Protein AF-R1BUN5-F1 (afdb_monomer)

Radius of gyration: 15.43 Å; Cα contacts (8 Å, |Δi|>4): 284; chains: 1; bounding box: 33×37×41 Å

pLDDT: mean 96.4, std 3.5, range [75.44, 98.88]

Structure (mmCIF, N/CA/C/O backbone):
data_AF-R1BUN5-F1
#
_entry.id   AF-R1BUN5-F1
#
loop_
_atom_site.group_PDB
_atom_site.id
_atom_site.type_symbol
_atom_site.label_atom_id
_atom_site.label_alt_id
_atom_site.label_comp_id
_atom_site.label_asym_id
_atom_site.label_entity_id
_atom_site.label_seq_id
_atom_site.pdbx_PDB_ins_code
_atom_site.Cartn_x
_atom_site.Cartn_y
_atom_site.Cartn_z
_atom_site.occupancy
_atom_site.B_iso_or_equiv
_atom_site.auth_seq_id
_atom_site.auth_comp_id
_atom_site.auth_asym_id
_atom_site.auth_atom_id
_atom_site.pdbx_PDB_model_num
ATOM 1 N N . MET A 1 1 ? -5.563 -12.056 8.523 1.00 89.19 1 MET A N 1
ATOM 2 C CA . MET A 1 1 ? -5.550 -11.892 7.053 1.00 89.19 1 MET A CA 1
ATOM 3 C C . MET A 1 1 ? -6.384 -12.889 6.255 1.00 89.19 1 MET A C 1
ATOM 5 O O . MET A 1 1 ? -6.828 -12.502 5.190 1.00 89.19 1 MET A O 1
ATOM 9 N N . ALA A 1 2 ? -6.711 -14.097 6.736 1.00 95.12 2 ALA A N 1
ATOM 10 C CA . ALA A 1 2 ? -7.454 -15.086 5.929 1.00 95.12 2 ALA A CA 1
ATOM 11 C C . ALA A 1 2 ? -8.752 -14.571 5.254 1.00 95.12 2 ALA A C 1
ATOM 13 O O . ALA A 1 2 ? -9.007 -14.889 4.096 1.00 95.12 2 ALA A O 1
ATOM 14 N N . ALA A 1 3 ? -9.567 -13.758 5.944 1.00 97.31 3 ALA A N 1
ATOM 15 C CA . ALA A 1 3 ? -10.759 -13.148 5.340 1.00 97.31 3 ALA A CA 1
ATOM 16 C C . ALA A 1 3 ? -10.396 -12.177 4.202 1.00 97.31 3 ALA A C 1
ATOM 18 O O . ALA A 1 3 ? -10.960 -12.269 3.113 1.00 97.31 3 ALA A O 1
ATOM 19 N N . PHE A 1 4 ? -9.409 -11.304 4.425 1.00 97.81 4 PHE A N 1
ATOM 20 C CA . PHE A 1 4 ? -8.882 -10.399 3.404 1.00 97.81 4 PHE A CA 1
ATOM 21 C C . PHE A 1 4 ? -8.327 -11.160 2.195 1.00 97.81 4 PHE A C 1
ATOM 23 O O . PHE A 1 4 ? -8.729 -10.870 1.076 1.00 97.81 4 PHE A O 1
ATOM 30 N N . ALA A 1 5 ? -7.491 -12.180 2.416 1.00 96.88 5 ALA A N 1
ATOM 31 C CA . ALA A 1 5 ? -6.900 -13.010 1.363 1.00 96.88 5 ALA A CA 1
ATOM 32 C C . ALA A 1 5 ? -7.951 -13.729 0.497 1.00 96.88 5 ALA A C 1
ATOM 34 O O . ALA A 1 5 ? -7.737 -13.965 -0.688 1.00 96.88 5 ALA A O 1
ATOM 35 N N . ALA A 1 6 ? -9.115 -14.037 1.077 1.00 97.19 6 ALA A N 1
ATOM 36 C CA . ALA A 1 6 ? -10.278 -14.577 0.376 1.00 97.19 6 ALA A CA 1
ATOM 37 C C . ALA A 1 6 ? -11.144 -13.493 -0.303 1.00 97.19 6 ALA A C 1
ATOM 39 O O . ALA A 1 6 ? -12.295 -13.758 -0.641 1.00 97.19 6 ALA A O 1
ATOM 40 N N . ASN A 1 7 ? -10.634 -12.263 -0.442 1.00 97.12 7 ASN A N 1
ATOM 41 C CA . ASN A 1 7 ? -11.342 -11.086 -0.951 1.00 97.12 7 ASN A CA 1
ATOM 42 C C . ASN A 1 7 ? -12.623 -10.722 -0.156 1.00 97.12 7 ASN A C 1
ATOM 44 O O . ASN A 1 7 ? -13.482 -9.974 -0.621 1.00 97.12 7 ASN A O 1
ATOM 48 N N . ARG A 1 8 ? -12.757 -11.200 1.090 1.00 98.19 8 ARG A N 1
ATOM 49 C CA . ARG A 1 8 ? -13.857 -10.860 2.013 1.00 98.19 8 ARG A CA 1
ATOM 50 C C . ARG A 1 8 ? -13.456 -9.671 2.884 1.00 98.19 8 ARG A C 1
ATOM 52 O O . ARG A 1 8 ? -13.319 -9.770 4.103 1.00 98.19 8 ARG A O 1
ATOM 59 N N . VAL A 1 9 ? -13.232 -8.526 2.242 1.00 97.94 9 VAL A N 1
ATOM 60 C CA . VAL A 1 9 ? -12.638 -7.338 2.883 1.00 97.94 9 VAL A CA 1
ATOM 61 C C . VAL A 1 9 ? -13.501 -6.779 4.024 1.00 97.94 9 VAL A C 1
ATOM 63 O O . VAL A 1 9 ? -12.966 -6.443 5.079 1.00 97.94 9 VAL A O 1
ATOM 66 N N . GLY A 1 10 ? -14.828 -6.745 3.867 1.00 98.12 10 GLY A N 1
ATOM 67 C CA . GLY A 1 10 ? -15.739 -6.297 4.931 1.00 98.12 10 GLY A CA 1
ATOM 68 C C . GLY A 1 10 ? -15.697 -7.188 6.180 1.00 98.12 10 GLY A C 1
ATOM 69 O O . GLY A 1 10 ? -15.674 -6.686 7.301 1.00 98.12 10 GLY A O 1
ATOM 70 N N . GLU A 1 11 ? -15.603 -8.507 5.993 1.00 98.50 11 GLU A N 1
ATOM 71 C CA . GLU A 1 11 ? -15.437 -9.461 7.096 1.00 98.50 11 GLU A CA 1
ATOM 72 C C . GLU A 1 11 ? -14.085 -9.280 7.792 1.00 98.50 11 GLU A C 1
ATOM 74 O O . GLU A 1 11 ? -14.024 -9.304 9.018 1.00 98.50 11 GLU A O 1
ATOM 79 N N . SER A 1 12 ? -13.014 -9.037 7.027 1.00 98.50 12 SER A N 1
ATOM 80 C CA . SER A 1 12 ? -11.693 -8.730 7.589 1.00 98.50 12 SER A CA 1
ATOM 81 C C . SER A 1 12 ? -11.747 -7.528 8.534 1.00 98.50 12 SER A C 1
ATOM 83 O O . SER A 1 12 ? -11.263 -7.611 9.661 1.00 98.50 12 SER A O 1
ATOM 85 N N . ILE A 1 13 ? -12.401 -6.438 8.115 1.00 98.62 13 ILE A N 1
ATOM 86 C CA . ILE A 1 13 ? -12.573 -5.237 8.947 1.00 98.62 13 ILE A CA 1
ATOM 87 C C . ILE A 1 13 ? -13.345 -5.574 10.224 1.00 98.62 13 ILE A C 1
ATOM 89 O O . ILE A 1 13 ? -12.869 -5.264 11.311 1.00 98.62 13 ILE A O 1
ATOM 93 N N . ALA A 1 14 ? -14.482 -6.267 10.110 1.00 98.56 14 ALA A N 1
ATOM 94 C CA . ALA A 1 14 ? -15.307 -6.621 11.265 1.00 98.56 14 ALA A CA 1
ATOM 95 C C . ALA A 1 14 ? -14.564 -7.502 12.287 1.00 98.56 14 ALA A C 1
ATOM 97 O O . ALA A 1 14 ? -14.794 -7.386 13.490 1.00 98.56 14 ALA A O 1
ATOM 98 N N . LEU A 1 15 ? -13.666 -8.382 11.831 1.00 98.50 15 LEU A N 1
ATOM 99 C CA . LEU A 1 15 ? -12.822 -9.185 12.719 1.00 98.50 15 LEU A CA 1
ATOM 100 C C . LEU A 1 15 ? -11.822 -8.315 13.488 1.00 98.50 15 LEU A C 1
ATOM 102 O O . LEU A 1 15 ? -11.690 -8.483 14.698 1.00 98.50 15 LEU A O 1
ATOM 106 N N . TYR A 1 16 ? -11.154 -7.374 12.817 1.00 98.31 16 TYR A N 1
ATOM 107 C CA . TYR A 1 16 ? -10.233 -6.455 13.487 1.00 98.31 16 TYR A CA 1
ATOM 108 C C . TYR A 1 16 ? -10.956 -5.476 14.419 1.00 98.31 16 TYR A C 1
ATOM 110 O O . TYR A 1 16 ? -10.465 -5.215 15.514 1.00 98.31 16 TYR A O 1
ATOM 118 N N . ASP A 1 17 ? -12.134 -4.980 14.038 1.00 98.25 17 ASP A N 1
ATOM 119 C CA .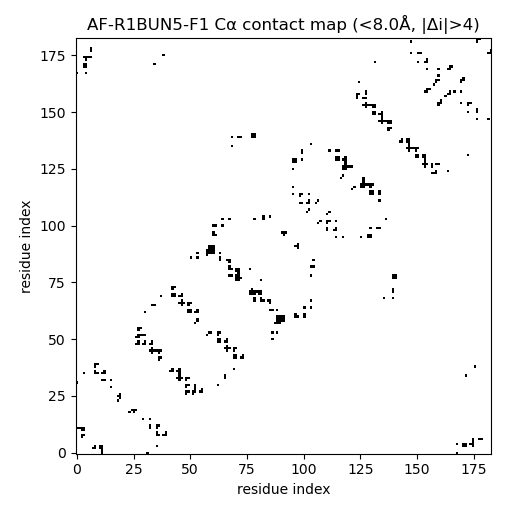 ASP A 1 17 ? -12.944 -4.100 14.887 1.00 98.25 17 ASP A CA 1
ATOM 120 C C . ASP A 1 17 ? -13.324 -4.807 16.201 1.00 98.25 17 ASP A C 1
ATOM 122 O O . ASP A 1 17 ? -13.121 -4.245 17.274 1.00 98.25 17 ASP A O 1
ATOM 126 N N . LYS A 1 18 ? -13.721 -6.088 16.151 1.00 98.31 18 LYS A N 1
ATOM 127 C CA . LYS A 1 18 ? -13.958 -6.902 17.360 1.00 98.31 18 LYS A CA 1
ATOM 128 C C . LYS A 1 18 ? -12.715 -7.064 18.240 1.00 98.31 18 LYS A C 1
ATOM 130 O O . LYS A 1 18 ? -12.831 -7.095 19.464 1.00 98.31 18 LYS A O 1
ATOM 135 N N . MET A 1 19 ? -11.524 -7.184 17.646 1.00 97.62 19 MET A N 1
ATOM 136 C CA . MET A 1 19 ? -10.270 -7.243 18.414 1.00 97.62 19 MET A CA 1
ATOM 137 C C . MET A 1 19 ? -10.005 -5.925 19.150 1.00 97.62 19 MET A C 1
ATOM 139 O O . MET A 1 19 ? -9.584 -5.944 20.305 1.00 97.62 19 MET A O 1
ATOM 143 N N . ILE A 1 20 ? -10.294 -4.794 18.502 1.00 98.06 20 ILE A N 1
ATOM 144 C CA . ILE A 1 20 ? -10.156 -3.457 19.087 1.00 98.06 20 ILE A CA 1
ATOM 145 C C . ILE A 1 20 ? -11.199 -3.232 20.187 1.00 98.06 20 ILE A C 1
ATOM 147 O O . ILE A 1 20 ? -10.854 -2.700 21.236 1.00 98.06 20 ILE A O 1
ATOM 151 N N . GLU A 1 21 ? -12.446 -3.664 19.994 1.00 98.06 21 GLU A N 1
ATOM 152 C CA . GLU A 1 21 ? -13.489 -3.601 21.028 1.00 98.06 21 GLU A CA 1
ATOM 153 C C . GLU A 1 21 ? -13.091 -4.389 22.285 1.00 98.06 21 GLU A C 1
ATOM 155 O O . GLU A 1 21 ? -13.258 -3.903 23.403 1.00 98.06 21 GLU A O 1
ATOM 160 N N . ALA A 1 22 ? -12.523 -5.586 22.108 1.00 98.38 22 ALA A N 1
ATOM 161 C CA . ALA A 1 22 ? -12.060 -6.422 23.214 1.00 98.38 22 ALA A CA 1
ATOM 162 C C . ALA A 1 22 ? -10.792 -5.875 23.893 1.00 98.38 22 ALA A C 1
ATOM 164 O O . ALA A 1 22 ? -10.614 -6.042 25.100 1.00 98.38 22 ALA A O 1
ATOM 165 N N . ASN A 1 23 ? -9.897 -5.241 23.132 1.00 97.69 23 ASN A N 1
ATOM 166 C CA . ASN A 1 23 ? -8.679 -4.625 23.645 1.00 97.69 23 ASN A CA 1
ATOM 167 C C . ASN A 1 23 ? -8.312 -3.369 22.831 1.00 97.69 23 ASN A C 1
ATOM 169 O O . ASN A 1 23 ? -7.560 -3.471 21.853 1.00 97.69 23 ASN A O 1
ATOM 173 N N . PRO A 1 24 ? -8.753 -2.171 23.256 1.00 96.75 24 PRO A N 1
ATOM 174 C CA . PRO A 1 24 ? -8.488 -0.932 22.523 1.00 96.75 24 PRO A CA 1
ATOM 175 C C . PRO A 1 24 ? -6.998 -0.619 22.345 1.00 96.75 24 PRO A C 1
ATOM 177 O O . PRO A 1 24 ? -6.605 -0.042 21.331 1.00 96.75 24 PRO A O 1
ATOM 180 N N . ALA A 1 25 ? -6.149 -1.054 23.282 1.00 96.62 25 ALA A N 1
ATOM 181 C CA . ALA A 1 25 ? -4.702 -0.861 23.209 1.00 96.62 25 ALA A CA 1
ATOM 182 C C . ALA A 1 25 ? -4.038 -1.671 22.080 1.00 96.62 25 ALA A C 1
ATOM 184 O O . ALA A 1 25 ? -2.893 -1.400 21.730 1.00 96.62 25 ALA A O 1
ATOM 185 N N . SER A 1 26 ? -4.741 -2.645 21.490 1.00 96.19 26 SER A N 1
ATOM 186 C CA . SER A 1 26 ? -4.239 -3.399 20.338 1.00 96.19 26 SER A CA 1
ATOM 187 C C . SER A 1 26 ? -4.288 -2.608 19.030 1.00 96.19 26 SER A C 1
ATOM 189 O O . SER A 1 26 ? -3.515 -2.919 18.129 1.00 96.19 26 SER A O 1
ATOM 191 N N . LYS A 1 27 ? -5.149 -1.580 18.922 1.00 96.06 27 LYS A N 1
ATOM 192 C CA . LYS A 1 27 ? -5.414 -0.852 17.668 1.00 96.06 27 LYS A CA 1
ATOM 193 C C . LYS A 1 27 ? -4.143 -0.415 16.927 1.00 96.06 27 LYS A C 1
ATOM 195 O O . LYS A 1 27 ? -4.096 -0.677 15.727 1.00 96.06 27 LYS A O 1
ATOM 200 N N . PRO A 1 28 ? -3.125 0.190 17.569 1.00 95.81 28 PRO A N 1
ATOM 201 C CA . PRO A 1 28 ? -1.907 0.608 16.876 1.00 95.81 28 PRO A CA 1
ATOM 202 C C . PRO A 1 28 ? -1.150 -0.535 16.196 1.00 95.81 28 PRO A C 1
ATOM 204 O O . PRO A 1 28 ? -0.480 -0.287 15.217 1.00 95.81 28 PRO A O 1
ATOM 207 N N . TYR A 1 29 ? -1.285 -1.780 16.656 1.00 95.06 29 TYR A N 1
ATOM 208 C CA . TYR A 1 29 ? -0.525 -2.931 16.147 1.00 95.06 29 TYR A CA 1
ATOM 209 C C . TYR A 1 29 ? -1.254 -3.723 15.050 1.00 95.06 29 TYR A C 1
ATOM 211 O O . TYR A 1 29 ? -0.795 -4.788 14.636 1.00 95.06 29 TYR A O 1
ATOM 219 N N . LEU A 1 30 ? -2.429 -3.255 14.619 1.00 96.00 30 LEU A N 1
ATOM 220 C CA . LEU A 1 30 ? -3.287 -3.933 13.644 1.00 96.00 30 LEU A CA 1
ATOM 221 C C . LEU A 1 30 ? -3.197 -3.269 12.263 1.00 96.00 30 LEU A C 1
ATOM 223 O O . LEU A 1 30 ? -4.226 -3.009 11.637 1.00 96.00 30 LEU A O 1
ATOM 227 N N . TRP A 1 31 ? -1.988 -3.002 11.758 1.00 95.31 31 TRP A N 1
ATOM 228 C CA . TRP A 1 31 ? -1.764 -2.394 10.433 1.00 95.31 31 TRP A CA 1
ATOM 229 C C . TRP A 1 31 ? -2.506 -3.110 9.294 1.00 95.31 31 TRP A C 1
ATOM 231 O O . TRP A 1 31 ? -2.983 -2.475 8.353 1.00 95.31 31 TRP A O 1
ATOM 241 N N . GLN A 1 32 ? -2.721 -4.424 9.405 1.00 96.88 32 GLN A N 1
ATOM 242 C CA . GLN A 1 32 ? -3.482 -5.202 8.423 1.00 96.88 32 GLN A CA 1
ATOM 243 C C . GLN A 1 32 ? -4.940 -4.741 8.270 1.00 96.88 32 GLN A C 1
ATOM 245 O O . GLN A 1 32 ? -5.554 -4.881 7.203 1.00 96.88 32 GLN A O 1
ATOM 250 N N . ARG A 1 33 ? -5.514 -4.174 9.337 1.00 98.06 33 ARG A N 1
ATOM 251 C CA . ARG A 1 33 ? -6.819 -3.515 9.284 1.00 98.06 33 ARG A CA 1
ATOM 252 C C . ARG A 1 33 ? -6.775 -2.343 8.308 1.00 98.06 33 ARG A C 1
ATOM 254 O O . ARG A 1 33 ? -7.710 -2.188 7.531 1.00 98.06 33 ARG A O 1
ATOM 261 N N . GLY A 1 34 ? -5.680 -1.581 8.290 1.00 98.12 34 GLY A N 1
ATOM 262 C CA . GLY A 1 34 ? -5.445 -0.470 7.367 1.00 98.12 34 GLY A CA 1
ATOM 263 C C . GLY A 1 34 ? -5.514 -0.906 5.904 1.00 98.12 34 GLY A C 1
ATOM 264 O O . GLY A 1 34 ? -6.215 -0.279 5.114 1.00 98.12 34 GLY A O 1
ATOM 265 N N . LEU A 1 35 ? -4.907 -2.048 5.562 1.00 98.38 35 LEU A N 1
ATOM 266 C CA . LEU A 1 35 ? -5.013 -2.635 4.218 1.00 98.38 35 LEU A CA 1
ATOM 267 C C . LEU A 1 35 ? -6.460 -2.997 3.870 1.00 98.38 35 LEU A C 1
ATOM 269 O O . LEU A 1 35 ? -6.950 -2.705 2.779 1.00 98.38 35 LEU A O 1
ATOM 273 N N . SER A 1 36 ? -7.177 -3.601 4.820 1.00 98.56 36 SER A N 1
ATOM 274 C CA . SER A 1 36 ? -8.588 -3.944 4.622 1.00 98.56 36 SER A CA 1
ATOM 275 C C . SER A 1 36 ? -9.440 -2.685 4.405 1.00 98.56 36 SER A C 1
ATOM 277 O O . SER A 1 36 ? -10.286 -2.658 3.515 1.00 98.56 36 SER A O 1
ATOM 279 N N . LEU A 1 37 ? -9.187 -1.615 5.163 1.00 98.69 37 LEU A N 1
ATOM 280 C CA . LEU A 1 37 ? -9.872 -0.328 5.013 1.00 98.69 37 LEU A CA 1
ATOM 281 C C . LEU A 1 37 ? -9.566 0.337 3.673 1.00 98.69 37 LEU A C 1
ATOM 283 O O . LEU A 1 37 ? -10.491 0.825 3.029 1.00 98.69 37 LEU A O 1
ATOM 287 N N . TYR A 1 38 ? -8.307 0.297 3.227 1.00 98.56 38 TYR A N 1
ATOM 288 C CA . TYR A 1 38 ? -7.904 0.806 1.918 1.00 98.56 38 TYR A CA 1
ATOM 289 C C . TYR A 1 38 ? -8.714 0.145 0.800 1.00 98.56 38 TYR A C 1
ATOM 291 O O . TYR A 1 38 ? -9.338 0.830 -0.006 1.00 98.56 38 TYR A O 1
ATOM 299 N N . TYR A 1 39 ? -8.787 -1.188 0.786 1.00 98.06 39 TYR A N 1
ATOM 300 C CA . TYR A 1 39 ? -9.575 -1.880 -0.232 1.00 98.06 39 TYR A CA 1
ATOM 301 C C . TYR A 1 39 ? -11.083 -1.708 -0.032 1.00 98.06 39 TYR A C 1
ATOM 303 O O . TYR A 1 39 ? -11.828 -1.844 -0.991 1.00 98.06 39 TYR A O 1
ATOM 311 N N . ALA A 1 40 ? -11.579 -1.387 1.161 1.00 97.88 40 ALA A N 1
ATOM 312 C CA . ALA A 1 40 ? -12.982 -1.016 1.366 1.00 97.88 40 ALA A CA 1
ATOM 313 C C . ALA A 1 40 ? -13.309 0.439 0.975 1.00 97.88 40 ALA A C 1
ATOM 315 O O . ALA A 1 40 ? -14.402 0.902 1.291 1.00 97.88 40 ALA A O 1
ATOM 316 N N . ASP A 1 41 ? -12.372 1.160 0.349 1.00 97.50 41 ASP A N 1
ATOM 317 C CA . ASP A 1 41 ? -12.463 2.591 0.033 1.00 97.50 41 ASP A CA 1
ATOM 318 C C . ASP A 1 41 ? -12.702 3.482 1.275 1.00 97.50 41 ASP A C 1
ATOM 320 O O . ASP A 1 41 ? -13.093 4.647 1.183 1.00 97.50 41 ASP A O 1
ATOM 324 N N . ARG A 1 42 ? -12.403 2.959 2.473 1.00 98.31 42 ARG A N 1
ATOM 325 C CA . ARG A 1 42 ? -12.466 3.673 3.758 1.00 98.31 42 ARG A CA 1
ATOM 326 C C . ARG A 1 42 ? -11.135 4.366 4.036 1.00 98.31 42 ARG A C 1
ATOM 328 O O . ARG A 1 42 ? -10.464 4.108 5.033 1.00 98.31 42 ARG A O 1
ATOM 335 N N . PHE A 1 43 ? -10.727 5.238 3.118 1.00 98.38 43 PHE A N 1
ATOM 336 C CA . PHE A 1 43 ? -9.383 5.819 3.109 1.00 98.38 43 PHE A CA 1
ATOM 337 C C . PHE A 1 43 ? -9.075 6.715 4.313 1.00 98.38 43 PHE A C 1
ATOM 339 O O . PHE A 1 43 ? -7.933 6.745 4.760 1.00 98.38 43 PHE A O 1
ATOM 346 N N . ALA A 1 44 ? -10.063 7.432 4.855 1.00 98.12 44 ALA A N 1
ATOM 347 C CA . ALA A 1 44 ? -9.890 8.215 6.084 1.00 98.12 44 ALA A CA 1
ATOM 348 C C . ALA A 1 44 ? -9.531 7.323 7.277 1.00 98.12 44 ALA A C 1
ATOM 350 O O . ALA A 1 44 ? -8.516 7.547 7.933 1.00 98.12 44 ALA A O 1
ATOM 351 N N . ASP A 1 45 ? -10.294 6.251 7.474 1.00 98.31 45 ASP A N 1
ATOM 352 C CA . ASP A 1 45 ? -10.055 5.293 8.552 1.00 98.31 45 ASP A CA 1
ATOM 353 C C . ASP A 1 45 ? -8.735 4.533 8.356 1.00 98.31 45 ASP A C 1
ATOM 355 O O . ASP A 1 45 ? -8.044 4.219 9.323 1.00 98.31 45 ASP A O 1
ATOM 359 N N . GLY A 1 46 ? -8.379 4.229 7.102 1.00 98.31 46 GLY A N 1
ATOM 360 C CA . GLY A 1 46 ? -7.098 3.617 6.752 1.00 98.31 46 GLY A CA 1
ATOM 361 C C . GLY A 1 46 ? -5.917 4.524 7.098 1.00 98.31 46 GLY A C 1
ATOM 362 O O . GLY A 1 46 ? -4.985 4.075 7.761 1.00 98.31 46 GLY A O 1
ATOM 363 N N . ALA A 1 47 ? -5.980 5.809 6.732 1.00 98.12 47 ALA A N 1
ATOM 364 C CA . ALA A 1 47 ? -4.954 6.783 7.099 1.00 98.12 47 ALA A CA 1
ATOM 365 C C . ALA A 1 47 ? -4.810 6.891 8.628 1.00 98.12 47 ALA A C 1
ATOM 367 O O . ALA A 1 47 ? -3.699 6.807 9.143 1.00 98.12 47 ALA A O 1
ATOM 368 N N . GLU A 1 48 ? -5.918 6.981 9.371 1.00 97.94 48 GLU A N 1
ATOM 369 C CA . GLU A 1 48 ? -5.874 6.993 10.841 1.00 97.94 48 GLU A CA 1
ATOM 370 C C . GLU A 1 48 ? -5.210 5.724 11.404 1.00 97.94 48 GLU A C 1
ATOM 372 O O . GLU A 1 48 ? -4.385 5.797 12.316 1.00 97.94 48 GLU A O 1
ATOM 377 N N . GLN A 1 49 ? -5.534 4.557 10.841 1.00 98.00 49 GLN A N 1
ATOM 378 C CA . GLN A 1 49 ? -4.970 3.277 11.261 1.00 98.00 49 GLN A CA 1
ATOM 379 C C . GLN A 1 49 ? -3.449 3.212 11.063 1.00 98.00 49 GLN A C 1
ATOM 381 O O . GLN A 1 49 ? -2.746 2.778 11.974 1.00 98.00 49 GLN A O 1
ATOM 386 N N . PHE A 1 50 ? -2.937 3.651 9.909 1.00 97.75 50 PHE A N 1
ATOM 387 C CA . PHE A 1 50 ? -1.494 3.668 9.640 1.00 97.75 50 PHE A CA 1
ATOM 388 C C . PHE A 1 50 ? -0.759 4.742 10.443 1.00 97.75 50 PHE A C 1
ATOM 390 O O . PHE A 1 50 ? 0.354 4.507 10.904 1.00 97.75 50 PHE A O 1
ATOM 397 N N . ALA A 1 51 ? -1.385 5.897 10.683 1.00 96.69 51 ALA A N 1
ATOM 398 C CA . ALA A 1 51 ? -0.816 6.917 11.559 1.00 96.69 51 ALA A CA 1
ATOM 399 C C . ALA A 1 51 ? -0.669 6.419 13.007 1.00 96.69 51 ALA A C 1
ATOM 401 O O . ALA A 1 51 ? 0.332 6.719 13.661 1.00 96.69 51 ALA A O 1
ATOM 402 N N . ALA A 1 52 ? -1.635 5.633 13.498 1.00 95.94 52 ALA A N 1
ATOM 403 C CA . ALA A 1 52 ? -1.548 5.000 14.810 1.00 95.94 52 ALA A CA 1
ATOM 404 C C . ALA A 1 52 ? -0.420 3.955 14.886 1.00 95.94 52 ALA A C 1
ATOM 406 O O . ALA A 1 52 ? 0.265 3.898 15.905 1.00 95.94 52 ALA A O 1
ATOM 407 N N . ASP A 1 53 ? -0.210 3.169 13.825 1.00 94.75 53 ASP A N 1
ATOM 408 C CA . ASP A 1 53 ? 0.877 2.180 13.758 1.00 94.75 53 ASP A CA 1
ATOM 409 C C . ASP A 1 53 ? 2.259 2.848 13.758 1.00 94.75 53 ASP A C 1
ATOM 411 O O . ASP A 1 53 ? 3.079 2.586 14.640 1.00 94.75 53 ASP A O 1
ATOM 415 N N . VAL A 1 54 ? 2.470 3.835 12.881 1.00 94.56 54 VAL A N 1
ATOM 416 C CA . VAL A 1 54 ? 3.731 4.592 12.799 1.00 94.56 54 VAL A CA 1
ATOM 417 C C . VAL A 1 54 ? 4.106 5.243 14.137 1.00 94.56 54 VAL A C 1
ATOM 419 O O . VAL A 1 54 ? 5.287 5.330 14.478 1.00 94.56 54 VAL A O 1
ATOM 422 N N . ALA A 1 55 ? 3.121 5.677 14.932 1.00 92.81 55 ALA A N 1
ATOM 423 C CA . ALA A 1 55 ? 3.371 6.270 16.245 1.00 92.81 55 ALA A CA 1
ATOM 424 C C . ALA A 1 55 ? 4.015 5.292 17.250 1.00 92.81 55 ALA A C 1
ATOM 426 O O . ALA A 1 55 ? 4.701 5.742 18.170 1.00 92.81 55 ALA A O 1
ATOM 427 N N . VAL A 1 56 ? 3.813 3.977 17.090 1.00 91.94 56 VAL A N 1
ATOM 428 C CA . VAL A 1 56 ? 4.386 2.934 17.962 1.00 91.94 56 VAL A CA 1
ATOM 429 C C . VAL A 1 56 ? 5.505 2.129 17.295 1.00 91.94 56 VAL A C 1
ATOM 431 O O . VAL A 1 56 ? 6.333 1.554 18.002 1.00 91.94 56 VAL A O 1
ATOM 434 N N . ASN A 1 57 ? 5.568 2.114 15.961 1.00 84.38 57 ASN A N 1
ATOM 435 C CA . ASN A 1 57 ? 6.600 1.456 15.165 1.00 84.38 57 ASN A CA 1
ATOM 436 C C . ASN A 1 57 ? 7.186 2.415 14.111 1.00 84.38 57 ASN A C 1
ATOM 438 O O . ASN A 1 57 ? 6.942 2.276 12.914 1.00 84.38 57 ASN A O 1
ATOM 442 N N . PRO A 1 58 ? 8.003 3.398 14.518 1.00 81.75 58 PRO A N 1
ATOM 443 C CA . PRO A 1 58 ? 8.434 4.451 13.608 1.00 81.75 58 PRO A CA 1
ATOM 444 C C . PRO A 1 58 ? 9.468 3.993 12.573 1.00 81.75 58 PRO A C 1
ATOM 446 O O . PRO A 1 58 ? 9.863 4.810 11.756 1.00 81.75 58 PRO A O 1
ATOM 449 N N . ASN A 1 59 ? 9.971 2.755 12.608 1.00 79.81 59 ASN A N 1
ATOM 450 C CA . ASN A 1 59 ? 11.054 2.306 11.721 1.00 79.81 59 ASN A CA 1
ATOM 451 C C . ASN A 1 59 ? 10.574 1.516 10.500 1.00 79.81 59 ASN A C 1
ATOM 453 O O . ASN A 1 59 ? 11.400 1.204 9.640 1.00 79.81 59 ASN A O 1
ATOM 457 N N . ASP A 1 60 ? 9.286 1.185 10.429 1.00 77.88 60 ASP A N 1
ATOM 458 C CA . ASP A 1 60 ? 8.709 0.566 9.244 1.00 77.88 60 ASP A CA 1
ATOM 459 C C . ASP A 1 60 ? 8.200 1.661 8.302 1.00 77.88 60 ASP A C 1
ATOM 461 O O . ASP A 1 60 ? 7.351 2.486 8.650 1.00 77.88 60 ASP A O 1
ATOM 465 N N . THR A 1 61 ? 8.823 1.757 7.126 1.00 88.25 61 THR A N 1
ATOM 466 C CA . THR A 1 61 ? 8.465 2.792 6.149 1.00 88.25 61 THR A CA 1
ATOM 467 C C . THR A 1 61 ? 7.247 2.382 5.329 1.00 88.25 61 THR A C 1
ATOM 469 O O . THR A 1 61 ? 6.671 3.222 4.637 1.00 88.25 61 THR A O 1
ATOM 472 N N . GLU A 1 62 ? 6.835 1.116 5.410 1.00 95.00 62 GLU A N 1
ATOM 473 C CA . GLU A 1 62 ? 5.711 0.557 4.671 1.00 95.00 62 GLU A CA 1
ATOM 474 C C . GLU A 1 62 ? 4.383 1.207 5.077 1.00 95.00 62 GLU A C 1
ATOM 476 O O . GLU A 1 62 ? 3.618 1.654 4.219 1.00 95.00 62 GLU A O 1
ATOM 481 N N . GLU A 1 63 ? 4.135 1.381 6.373 1.00 94.81 63 GLU A N 1
ATOM 482 C CA . GLU A 1 63 ? 2.925 2.020 6.892 1.00 94.81 63 GLU A CA 1
ATOM 483 C C . GLU A 1 63 ? 2.870 3.515 6.555 1.00 94.81 63 GLU A C 1
ATOM 485 O O . GLU A 1 63 ? 1.791 4.051 6.293 1.00 94.81 63 GLU A O 1
ATOM 490 N N . GLN A 1 64 ? 4.019 4.196 6.465 1.00 96.31 64 GLN A N 1
ATOM 491 C CA . GLN A 1 64 ? 4.072 5.569 5.952 1.00 96.31 64 GLN A CA 1
ATOM 492 C C . GLN A 1 64 ? 3.617 5.628 4.484 1.00 96.31 64 GLN A C 1
ATOM 494 O O . GLN A 1 64 ? 2.852 6.521 4.115 1.00 96.31 64 GLN A O 1
ATOM 499 N N . ILE A 1 65 ? 4.058 4.681 3.649 1.00 98.00 65 ILE A N 1
ATOM 500 C CA . ILE A 1 65 ? 3.646 4.593 2.240 1.00 98.00 65 ILE A CA 1
ATOM 501 C C . ILE A 1 65 ? 2.139 4.327 2.147 1.00 98.00 65 ILE A C 1
ATOM 503 O O . ILE A 1 65 ? 1.434 5.007 1.400 1.00 98.00 65 ILE A O 1
ATOM 507 N N . TRP A 1 66 ? 1.613 3.401 2.947 1.00 98.19 66 TRP A N 1
ATOM 508 C CA . TRP A 1 66 ? 0.180 3.113 2.985 1.00 98.19 66 TRP A CA 1
ATOM 509 C C . TRP A 1 66 ? -0.667 4.288 3.486 1.00 98.19 66 TRP A C 1
ATOM 511 O O . TRP A 1 66 ? -1.737 4.553 2.934 1.00 98.19 66 TRP A O 1
ATOM 521 N N . HIS A 1 67 ? -0.172 5.051 4.462 1.00 98.00 67 HIS A N 1
ATOM 522 C CA . HIS A 1 67 ? -0.789 6.308 4.875 1.00 98.00 67 HIS A CA 1
ATOM 523 C C . HIS A 1 67 ? -0.888 7.298 3.702 1.00 98.00 67 HIS A C 1
ATOM 525 O O . HIS A 1 67 ? -1.962 7.851 3.453 1.00 98.00 67 HIS A O 1
ATOM 531 N N . LEU A 1 68 ? 0.194 7.483 2.933 1.00 98.19 68 LEU A N 1
ATOM 532 C CA . LEU A 1 68 ? 0.189 8.340 1.740 1.00 98.19 68 LEU A CA 1
ATOM 533 C C . LEU A 1 68 ? -0.801 7.843 0.680 1.00 98.19 68 LEU A C 1
ATOM 535 O O . LEU A 1 68 ? -1.547 8.647 0.124 1.00 98.19 68 LEU A O 1
ATOM 539 N N . LEU A 1 69 ? -0.849 6.532 0.433 1.00 98.50 69 LEU A N 1
ATOM 540 C CA . LEU A 1 69 ? -1.796 5.912 -0.497 1.00 98.50 69 LEU A CA 1
ATOM 541 C C . LEU A 1 69 ? -3.251 6.156 -0.079 1.00 98.50 69 LEU A C 1
ATOM 543 O O . LEU A 1 69 ? -4.084 6.481 -0.927 1.00 98.50 69 LEU A O 1
ATOM 547 N N . CYS A 1 70 ? -3.567 6.037 1.213 1.00 98.56 70 CYS A N 1
ATOM 548 C CA . CYS A 1 70 ? -4.884 6.383 1.738 1.00 98.56 70 CYS A CA 1
ATOM 549 C C . CYS A 1 70 ? -5.218 7.854 1.464 1.00 98.56 70 CYS A C 1
ATOM 551 O O . CYS A 1 70 ? -6.253 8.134 0.865 1.00 98.56 70 CYS A O 1
ATOM 553 N N . LEU A 1 71 ? -4.340 8.789 1.838 1.00 98.19 71 LEU A N 1
ATOM 554 C CA . LEU A 1 71 ? -4.565 10.220 1.605 1.00 98.19 71 LEU A CA 1
ATOM 555 C C . LEU A 1 71 ? -4.728 10.556 0.116 1.00 98.19 71 LEU A C 1
ATOM 557 O O . LEU A 1 71 ? -5.603 11.340 -0.245 1.00 98.19 71 LEU A O 1
ATOM 561 N N . ALA A 1 72 ? -3.937 9.931 -0.758 1.00 97.56 72 ALA A N 1
ATOM 562 C CA . ALA A 1 72 ? -4.017 10.137 -2.201 1.00 97.56 72 ALA A CA 1
ATOM 563 C C . ALA A 1 72 ? -5.363 9.688 -2.794 1.00 97.56 72 ALA A C 1
ATOM 565 O O . ALA A 1 72 ? -5.818 10.255 -3.783 1.00 97.56 72 ALA A O 1
ATOM 566 N N . ARG A 1 73 ? -6.007 8.685 -2.190 1.00 95.69 73 ARG A N 1
ATOM 567 C CA . ARG A 1 73 ? -7.277 8.101 -2.647 1.00 95.69 73 ARG A CA 1
ATOM 568 C C . ARG A 1 73 ? -8.522 8.729 -2.011 1.00 95.69 73 ARG A C 1
ATOM 570 O O . ARG A 1 73 ? -9.635 8.424 -2.438 1.00 95.69 73 ARG A O 1
ATOM 577 N N . GLN A 1 74 ? -8.364 9.586 -1.002 1.00 94.12 74 GLN A N 1
ATOM 578 C CA . GLN A 1 74 ? -9.479 10.341 -0.426 1.00 94.12 74 GLN A CA 1
ATOM 579 C C . GLN A 1 74 ? -10.122 11.273 -1.464 1.00 94.12 74 GLN A C 1
ATOM 581 O O . GLN A 1 74 ? -9.528 11.611 -2.487 1.00 94.12 74 GLN A O 1
ATOM 586 N N . GLN A 1 75 ? -11.351 11.718 -1.196 1.00 90.25 75 GLN A N 1
ATOM 587 C CA . GLN A 1 75 ? -12.035 12.676 -2.063 1.00 90.25 75 GLN A CA 1
ATOM 588 C C . GLN A 1 75 ? -11.209 13.967 -2.193 1.00 90.25 75 GLN A C 1
ATOM 590 O O . GLN A 1 75 ? -10.938 14.634 -1.199 1.00 90.25 75 GLN A O 1
ATOM 595 N N . GLY A 1 76 ? -10.818 14.316 -3.423 1.00 90.81 76 GLY A N 1
ATOM 596 C CA . GLY A 1 76 ? -9.948 15.470 -3.691 1.00 90.81 76 GLY A CA 1
ATOM 597 C C . GLY A 1 76 ? -8.473 15.257 -3.322 1.00 90.81 76 GLY A C 1
ATOM 598 O O . GLY A 1 76 ? -7.698 16.210 -3.364 1.00 90.81 76 GLY A O 1
ATOM 599 N N . GLY A 1 77 ? -8.088 14.032 -2.959 1.00 94.44 77 GLY A N 1
ATOM 600 C CA . GLY A 1 77 ? -6.714 13.642 -2.679 1.00 94.44 77 GLY A CA 1
ATOM 601 C C . GLY A 1 77 ? -5.859 13.519 -3.942 1.00 94.44 77 GLY A C 1
ATOM 602 O O . GLY A 1 77 ? -6.352 13.383 -5.060 1.00 94.44 77 GLY A O 1
ATOM 603 N N . SER A 1 78 ? -4.547 13.582 -3.744 1.00 96.88 78 SER A N 1
ATOM 604 C CA . SER A 1 78 ? -3.529 13.244 -4.740 1.00 96.88 78 SER A CA 1
ATOM 605 C C . SER A 1 78 ? -2.251 12.839 -4.019 1.00 96.88 78 SER A C 1
ATOM 607 O O . SER A 1 78 ? -2.050 13.211 -2.858 1.00 96.88 78 SER A O 1
ATOM 609 N N . LEU A 1 79 ? -1.361 12.105 -4.692 1.00 96.44 79 LEU A N 1
ATOM 610 C CA . LEU A 1 79 ? -0.076 11.755 -4.088 1.00 96.44 79 LEU A CA 1
ATOM 611 C C . LEU A 1 79 ? 0.764 13.010 -3.787 1.00 96.44 79 LEU A C 1
ATOM 613 O O . LEU A 1 79 ? 1.401 13.089 -2.739 1.00 96.44 79 LEU A O 1
ATOM 617 N N . GLU A 1 80 ? 0.699 14.032 -4.645 1.00 95.69 80 GLU A N 1
ATOM 618 C CA . GLU A 1 80 ? 1.362 15.319 -4.410 1.00 95.69 80 GLU A CA 1
ATOM 619 C C . GLU A 1 80 ? 0.857 16.007 -3.130 1.00 95.69 80 GLU A C 1
ATOM 621 O O . GLU A 1 80 ? 1.654 16.480 -2.316 1.00 95.69 80 GLU A O 1
ATOM 626 N N . ALA A 1 81 ? -0.462 16.038 -2.914 1.00 96.50 81 ALA A N 1
ATOM 627 C CA . ALA A 1 81 ? -1.039 16.590 -1.692 1.00 96.50 81 ALA A CA 1
ATOM 628 C C . ALA A 1 81 ? -0.677 15.739 -0.465 1.00 96.50 81 ALA A C 1
ATOM 630 O O . ALA A 1 81 ? -0.289 16.293 0.564 1.00 96.50 81 ALA A O 1
ATOM 631 N N . ALA A 1 82 ? -0.734 14.410 -0.587 1.00 97.25 82 ALA A N 1
ATOM 632 C CA . ALA A 1 82 ? -0.424 13.475 0.491 1.00 97.25 82 ALA A CA 1
ATOM 633 C C . ALA A 1 82 ? 1.012 13.634 1.017 1.00 97.25 82 ALA A C 1
ATOM 635 O O . ALA A 1 82 ? 1.223 13.586 2.229 1.00 97.25 82 ALA A O 1
ATOM 636 N N . ARG A 1 83 ? 1.993 13.900 0.140 1.00 96.44 83 ARG A N 1
ATOM 637 C CA . ARG A 1 83 ? 3.405 14.131 0.520 1.00 96.44 83 ARG A CA 1
ATOM 638 C C . ARG A 1 83 ? 3.576 15.246 1.553 1.00 96.44 83 ARG A C 1
ATOM 640 O O . ARG A 1 83 ? 4.453 15.156 2.408 1.00 96.44 83 ARG A O 1
ATOM 647 N N . LYS A 1 84 ? 2.719 16.273 1.529 1.00 95.75 84 LYS A N 1
ATOM 648 C CA . LYS A 1 84 ? 2.742 17.385 2.504 1.00 95.75 84 LYS A CA 1
ATOM 649 C C . LYS A 1 84 ? 2.364 16.935 3.920 1.00 95.75 84 LYS A C 1
ATOM 651 O O . LYS A 1 84 ? 2.687 17.619 4.886 1.00 95.75 84 LYS A O 1
ATOM 656 N N . SER A 1 85 ? 1.708 15.783 4.034 1.00 94.62 85 SER A N 1
ATOM 657 C CA . SER A 1 85 ? 1.284 15.141 5.278 1.00 94.62 85 SER A CA 1
ATOM 658 C C . SER A 1 85 ? 2.067 13.854 5.562 1.00 94.62 85 SER A C 1
ATOM 660 O O . SER A 1 85 ? 1.606 13.013 6.334 1.00 94.62 85 SER A O 1
ATOM 662 N N . ALA A 1 86 ? 3.241 13.676 4.944 1.00 95.38 86 ALA A N 1
ATOM 663 C CA . ALA A 1 86 ? 4.093 12.525 5.204 1.00 95.38 86 ALA A CA 1
ATOM 664 C C . ALA A 1 86 ? 4.468 12.452 6.693 1.00 95.38 86 ALA A C 1
ATOM 666 O O . ALA A 1 86 ? 4.987 13.407 7.279 1.00 95.38 86 ALA A O 1
ATOM 667 N N . LEU A 1 87 ? 4.206 11.296 7.302 1.00 94.88 87 LEU A N 1
ATOM 668 C CA . LEU A 1 87 ? 4.569 11.030 8.692 1.00 94.88 87 LEU A CA 1
ATOM 669 C C . LEU A 1 87 ? 6.092 10.985 8.834 1.00 94.88 87 LEU A C 1
ATOM 671 O O . LEU A 1 87 ? 6.793 10.663 7.882 1.00 94.88 87 LEU A O 1
ATOM 675 N N . LYS A 1 88 ? 6.635 11.289 10.013 1.00 91.00 88 LYS A N 1
ATOM 676 C CA . LYS A 1 88 ? 8.074 11.123 10.258 1.00 91.00 88 LYS A CA 1
ATOM 677 C C . LYS A 1 88 ? 8.347 9.689 10.696 1.00 91.00 88 LYS A C 1
ATOM 679 O O . LYS A 1 88 ? 7.774 9.243 11.683 1.00 91.00 88 LYS A O 1
ATOM 684 N N . VAL A 1 89 ? 9.243 9.017 9.985 1.00 92.88 89 VAL A N 1
ATOM 685 C CA . VAL A 1 89 ? 9.692 7.647 10.264 1.00 92.88 89 VAL A CA 1
ATOM 686 C C . VAL A 1 89 ? 11.219 7.589 10.273 1.00 92.88 89 VAL A C 1
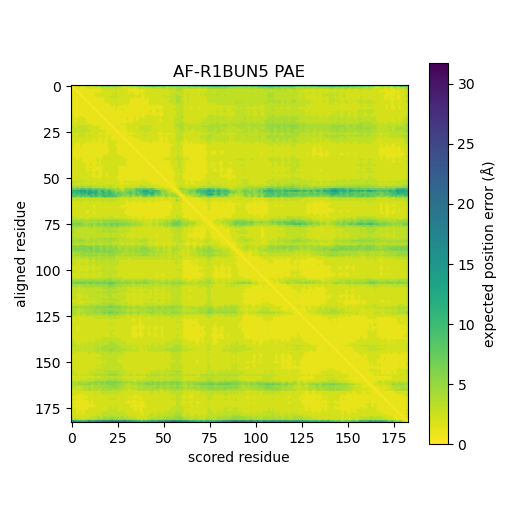ATOM 688 O O . VAL A 1 89 ? 11.891 8.501 9.786 1.00 92.88 89 VAL A O 1
ATOM 691 N N . GLY A 1 90 ? 11.762 6.535 10.870 1.00 90.56 90 GLY A N 1
ATOM 692 C CA . GLY A 1 90 ? 13.166 6.169 10.822 1.00 90.56 90 GLY A CA 1
ATOM 693 C C . GLY A 1 90 ? 13.558 5.567 9.473 1.00 90.56 90 GLY A C 1
ATOM 694 O O . GLY A 1 90 ? 12.965 5.844 8.433 1.00 90.56 90 GLY A O 1
ATOM 695 N N . THR A 1 91 ? 14.614 4.758 9.483 1.00 90.06 91 THR A N 1
ATOM 696 C CA . THR A 1 91 ? 15.180 4.154 8.272 1.00 90.06 91 THR A CA 1
ATOM 697 C C . THR A 1 91 ? 14.845 2.671 8.210 1.00 90.06 91 THR A C 1
ATOM 699 O O . THR A 1 91 ? 15.270 1.913 9.084 1.00 90.06 91 THR A O 1
ATOM 702 N N . ASP A 1 92 ? 14.154 2.243 7.150 1.00 92.75 92 ASP A N 1
ATOM 703 C CA . ASP A 1 92 ? 13.899 0.820 6.920 1.00 92.75 92 ASP A CA 1
ATOM 704 C C . ASP A 1 92 ? 15.211 0.073 6.643 1.00 92.75 92 ASP A C 1
ATOM 706 O O . ASP A 1 92 ? 16.079 0.521 5.882 1.00 92.75 92 ASP A O 1
ATOM 710 N N . ARG A 1 93 ? 15.358 -1.111 7.236 1.00 92.81 93 ARG A N 1
ATOM 711 C CA . ARG A 1 93 ? 16.509 -1.996 7.010 1.00 92.81 93 ARG A CA 1
ATOM 712 C C . ARG A 1 93 ? 16.543 -2.570 5.591 1.00 92.81 93 ARG A C 1
ATOM 714 O O . ARG A 1 93 ? 17.631 -2.809 5.067 1.00 92.81 93 ARG A O 1
ATOM 721 N N . ARG A 1 94 ? 15.385 -2.770 4.957 1.00 93.88 94 ARG A N 1
ATOM 722 C CA . ARG A 1 94 ? 15.217 -3.353 3.619 1.00 93.88 94 ARG A CA 1
ATOM 723 C C . ARG A 1 94 ? 15.591 -2.310 2.552 1.00 93.88 94 ARG A C 1
ATOM 725 O O . ARG A 1 94 ? 14.911 -1.290 2.456 1.00 93.88 94 ARG A O 1
ATOM 732 N N . PRO A 1 95 ? 16.630 -2.535 1.721 1.00 96.19 95 PRO A N 1
ATOM 733 C CA . PRO A 1 95 ? 17.008 -1.585 0.670 1.00 96.19 95 PRO A CA 1
ATOM 734 C C . PRO A 1 95 ? 15.876 -1.262 -0.306 1.00 96.19 95 PRO A C 1
ATOM 736 O O . PRO A 1 95 ? 15.655 -0.092 -0.599 1.00 96.19 95 PRO A O 1
ATOM 739 N N . VAL A 1 96 ? 15.110 -2.276 -0.727 1.00 97.88 96 VAL A N 1
ATOM 740 C CA . VAL A 1 96 ? 13.951 -2.086 -1.611 1.00 97.88 96 VAL A CA 1
ATOM 741 C C . VAL A 1 96 ? 12.914 -1.138 -1.007 1.00 97.88 96 VAL A C 1
ATOM 743 O O . VAL A 1 96 ? 12.450 -0.239 -1.697 1.00 97.88 96 VAL A O 1
ATOM 746 N N . MET A 1 97 ? 12.610 -1.246 0.289 1.00 97.56 97 MET A N 1
ATOM 747 C CA . MET A 1 97 ? 11.607 -0.382 0.920 1.00 97.56 97 MET A CA 1
ATOM 748 C C . MET A 1 97 ? 12.082 1.058 1.086 1.00 97.56 97 MET A C 1
ATOM 750 O O . MET A 1 97 ? 11.264 1.971 1.012 1.00 97.56 97 MET A O 1
ATOM 754 N N . ARG A 1 98 ? 13.395 1.288 1.217 1.00 96.69 98 ARG A N 1
ATOM 755 C CA . ARG A 1 98 ? 13.951 2.647 1.155 1.00 96.69 98 ARG A CA 1
ATOM 756 C C . ARG A 1 98 ? 13.787 3.260 -0.235 1.00 96.69 98 ARG A C 1
ATOM 758 O O . ARG A 1 98 ? 13.392 4.417 -0.322 1.00 96.69 98 ARG A O 1
ATOM 765 N N . ALA A 1 99 ? 14.034 2.495 -1.300 1.00 98.25 99 ALA A N 1
ATOM 766 C CA . ALA A 1 99 ? 13.818 2.960 -2.674 1.00 98.25 99 ALA A CA 1
ATOM 767 C C . ALA A 1 99 ? 12.331 3.258 -2.942 1.00 98.25 99 ALA A C 1
ATOM 769 O O . ALA A 1 99 ? 11.994 4.314 -3.475 1.00 98.25 99 ALA A O 1
ATOM 770 N N . VAL A 1 100 ? 11.426 2.383 -2.482 1.00 98.50 100 VAL A N 1
ATOM 771 C CA . VAL A 1 100 ? 9.975 2.628 -2.535 1.00 98.50 100 VAL A CA 1
ATOM 772 C C . VAL A 1 100 ? 9.613 3.917 -1.798 1.00 98.50 100 VAL A C 1
ATOM 774 O O . VAL A 1 100 ? 8.941 4.781 -2.356 1.00 98.50 100 VAL A O 1
ATOM 777 N N . GLN A 1 101 ? 10.059 4.071 -0.551 1.00 97.62 101 GLN A N 1
ATOM 778 C CA . GLN A 1 101 ? 9.773 5.260 0.246 1.00 97.62 101 GLN A CA 1
ATOM 779 C C . GLN A 1 101 ? 10.254 6.533 -0.463 1.00 97.62 101 GLN A C 1
ATOM 781 O O . GLN A 1 101 ? 9.506 7.507 -0.546 1.00 97.62 101 GLN A O 1
ATOM 786 N N . GLN A 1 102 ? 11.478 6.522 -0.997 1.00 97.44 102 GLN A N 1
ATOM 787 C CA . GLN A 1 102 ? 12.034 7.653 -1.737 1.00 97.44 102 GLN A CA 1
ATOM 788 C C . GLN A 1 102 ? 11.163 8.018 -2.939 1.00 97.44 102 GLN A C 1
ATOM 790 O O . GLN A 1 102 ? 10.796 9.185 -3.056 1.00 97.44 102 GLN A O 1
ATOM 795 N N . LEU A 1 103 ? 10.737 7.041 -3.749 1.00 98.56 103 LEU A N 1
ATOM 796 C CA . LEU A 1 103 ? 9.820 7.278 -4.867 1.00 98.56 103 LEU A CA 1
ATOM 797 C C . LEU A 1 103 ? 8.498 7.913 -4.411 1.00 98.56 103 LEU A C 1
ATOM 799 O O . LEU A 1 103 ? 8.043 8.898 -4.992 1.00 98.56 103 LEU A O 1
ATOM 803 N N . PHE A 1 104 ? 7.872 7.390 -3.356 1.00 98.31 104 PHE A N 1
ATOM 804 C CA . PHE A 1 104 ? 6.593 7.922 -2.875 1.00 98.31 104 PHE A CA 1
ATOM 805 C C . PHE A 1 104 ? 6.713 9.351 -2.324 1.00 98.31 104 PHE A C 1
ATOM 807 O O . PHE A 1 104 ? 5.787 10.154 -2.494 1.00 98.31 104 PHE A O 1
ATOM 814 N N . LEU A 1 105 ? 7.852 9.691 -1.712 1.00 97.00 105 LEU A N 1
ATOM 815 C CA . LEU A 1 105 ? 8.120 11.022 -1.167 1.00 97.00 105 LEU A CA 1
ATOM 816 C C . LEU A 1 105 ? 8.568 12.037 -2.229 1.00 97.00 105 LEU A C 1
ATOM 818 O O . LEU A 1 105 ? 8.160 13.195 -2.144 1.00 97.00 105 LEU A O 1
ATOM 822 N N . SER A 1 106 ? 9.377 11.636 -3.215 1.00 96.19 106 SER A N 1
ATOM 823 C CA . SER A 1 106 ? 9.897 12.536 -4.256 1.00 96.19 106 SER A CA 1
ATOM 824 C C . SER A 1 106 ? 8.958 12.645 -5.459 1.00 96.19 106 SER A C 1
ATOM 826 O O . SER A 1 106 ? 8.723 13.740 -5.969 1.00 96.19 106 SER A O 1
ATOM 828 N N . GLY A 1 107 ? 8.399 11.518 -5.909 1.00 95.12 107 GLY A N 1
ATOM 829 C CA . GLY A 1 107 ? 7.755 11.388 -7.215 1.00 95.12 107 GLY A CA 1
ATOM 830 C C . GLY A 1 107 ? 8.702 11.541 -8.400 1.00 95.12 107 GLY A C 1
ATOM 831 O O . GLY A 1 107 ? 8.251 11.910 -9.481 1.00 95.12 107 GLY A O 1
ATOM 832 N N . GLY A 1 108 ? 10.005 11.370 -8.182 1.00 95.12 108 GLY A N 1
ATOM 833 C CA . GLY A 1 108 ? 11.023 11.621 -9.188 1.00 95.12 108 GLY A CA 1
ATOM 834 C C . GLY A 1 108 ? 11.224 10.441 -10.135 1.00 95.12 108 GLY A C 1
ATOM 835 O O . GLY A 1 108 ? 11.202 9.273 -9.748 1.00 95.12 108 GLY A O 1
ATOM 836 N N . GLU A 1 109 ? 11.484 10.757 -11.404 1.00 96.94 109 GLU A N 1
ATOM 837 C CA . GLU A 1 109 ? 11.735 9.742 -12.433 1.00 96.94 109 GLU A CA 1
ATOM 838 C C . GLU A 1 109 ? 13.005 8.920 -12.166 1.00 96.94 109 GLU A C 1
ATOM 840 O O . GLU A 1 109 ? 13.144 7.803 -12.659 1.00 96.94 109 GLU A O 1
ATOM 845 N N . ALA A 1 110 ? 13.980 9.485 -11.445 1.00 98.12 110 ALA A N 1
ATOM 846 C CA . ALA A 1 110 ? 15.207 8.775 -11.101 1.00 98.12 110 ALA A CA 1
ATOM 847 C C . ALA A 1 110 ? 14.918 7.637 -10.116 1.00 98.12 110 ALA A C 1
ATOM 849 O O . ALA A 1 110 ? 15.345 6.511 -10.367 1.00 98.12 110 ALA A O 1
ATOM 850 N N . GLU A 1 111 ? 14.137 7.914 -9.068 1.00 98.50 111 GLU A N 1
ATOM 851 C CA . GLU A 1 111 ? 13.706 6.910 -8.094 1.00 98.50 111 GLU A CA 1
ATOM 852 C C . GLU A 1 111 ? 12.788 5.862 -8.742 1.00 98.50 111 GLU A C 1
ATOM 854 O O . GLU A 1 111 ? 12.886 4.673 -8.442 1.00 98.50 111 GLU A O 1
ATOM 859 N N . GLU A 1 112 ? 11.938 6.270 -9.691 1.00 98.50 112 GLU A N 1
ATOM 860 C CA . GLU A 1 112 ? 11.092 5.336 -10.443 1.00 98.50 112 GLU A CA 1
ATOM 861 C C . GLU A 1 112 ? 11.934 4.377 -11.299 1.00 98.50 112 GLU A C 1
ATOM 863 O O . GLU A 1 112 ? 11.717 3.163 -11.281 1.00 98.50 112 GLU A O 1
ATOM 868 N N . ARG A 1 113 ? 12.943 4.901 -12.012 1.00 98.50 113 ARG A N 1
ATOM 869 C CA . ARG A 1 113 ? 13.885 4.086 -12.797 1.00 98.50 113 ARG A CA 1
ATOM 870 C C . ARG A 1 113 ? 14.698 3.140 -11.920 1.00 98.50 113 ARG A C 1
ATOM 872 O O . ARG A 1 113 ? 14.926 2.000 -12.323 1.00 98.50 113 ARG A O 1
ATOM 879 N N . GLU A 1 114 ? 15.132 3.592 -10.747 1.00 98.50 114 GLU A N 1
ATOM 880 C CA . GLU A 1 114 ? 15.825 2.745 -9.777 1.00 98.50 114 GLU A CA 1
ATOM 881 C C . GLU A 1 114 ? 14.928 1.590 -9.321 1.00 98.50 114 GLU A C 1
ATOM 883 O O . GLU A 1 114 ? 15.330 0.427 -9.399 1.00 98.50 114 GLU A O 1
ATOM 888 N N . LEU A 1 115 ? 13.687 1.881 -8.926 1.00 98.56 115 LEU A N 1
ATOM 889 C CA . LEU A 1 115 ? 12.759 0.850 -8.476 1.00 98.56 115 LEU A CA 1
ATOM 890 C C . LEU A 1 115 ? 12.403 -0.127 -9.608 1.00 98.56 115 LEU A C 1
ATOM 892 O O . LEU A 1 115 ? 12.320 -1.333 -9.378 1.00 98.56 115 LEU A O 1
ATOM 896 N N . ALA A 1 116 ? 12.283 0.357 -10.847 1.00 98.62 116 ALA A N 1
ATOM 897 C CA . ALA A 1 116 ? 12.091 -0.491 -12.022 1.00 98.62 116 ALA A CA 1
ATOM 898 C C . ALA A 1 116 ? 13.291 -1.416 -12.287 1.00 98.62 116 ALA A C 1
ATOM 900 O O . ALA A 1 116 ? 13.099 -2.562 -12.696 1.00 98.62 116 ALA A O 1
ATOM 901 N N . ALA A 1 117 ? 14.521 -0.960 -12.027 1.00 98.56 117 ALA A N 1
ATOM 902 C CA . ALA A 1 117 ? 15.705 -1.811 -12.102 1.00 98.56 117 ALA A CA 1
ATOM 903 C C . ALA A 1 117 ? 15.698 -2.888 -11.003 1.00 98.56 117 ALA A C 1
ATOM 905 O O . ALA A 1 117 ? 16.012 -4.042 -11.285 1.00 98.56 117 ALA A O 1
ATOM 906 N N . ILE A 1 118 ? 15.268 -2.555 -9.779 1.00 98.62 118 ILE A N 1
ATOM 907 C CA . ILE A 1 118 ? 15.119 -3.532 -8.685 1.00 98.62 118 ILE A CA 1
ATOM 908 C C . ILE A 1 118 ? 14.049 -4.581 -9.019 1.00 98.62 118 ILE A C 1
ATOM 910 O O . ILE A 1 118 ? 14.270 -5.767 -8.773 1.00 98.62 118 ILE A O 1
ATOM 914 N N . ALA A 1 119 ? 12.920 -4.175 -9.607 1.00 98.44 119 ALA A N 1
ATOM 915 C CA . ALA A 1 119 ? 11.862 -5.093 -10.040 1.00 98.44 119 ALA A CA 1
ATOM 916 C C . ALA A 1 119 ? 12.384 -6.152 -11.031 1.00 98.44 119 ALA A C 1
ATOM 918 O O . ALA A 1 119 ? 12.032 -7.328 -10.936 1.00 98.44 119 ALA A O 1
ATOM 919 N N . ARG A 1 120 ? 13.304 -5.750 -11.916 1.00 97.81 120 ARG A N 1
ATOM 920 C CA . ARG A 1 120 ? 13.910 -6.621 -12.928 1.00 97.81 120 ARG A CA 1
ATOM 921 C C . ARG A 1 120 ? 15.062 -7.479 -12.389 1.00 97.81 120 ARG A C 1
ATOM 923 O O . ARG A 1 120 ? 15.082 -8.686 -12.624 1.00 97.81 120 ARG A O 1
ATOM 930 N N . ASP A 1 121 ? 16.011 -6.863 -11.684 1.00 97.31 121 ASP A N 1
ATOM 931 C CA . ASP A 1 121 ? 17.336 -7.443 -11.405 1.00 97.31 121 ASP A CA 1
ATOM 932 C C . ASP A 1 121 ? 17.602 -7.714 -9.914 1.00 97.31 121 ASP A C 1
ATOM 934 O O . ASP A 1 121 ? 18.659 -8.238 -9.559 1.00 97.31 121 ASP A O 1
ATOM 938 N N . GLY A 1 122 ? 16.678 -7.338 -9.026 1.00 97.19 122 GLY A N 1
ATOM 939 C CA . GLY A 1 122 ? 16.827 -7.516 -7.583 1.00 97.19 122 GLY A CA 1
ATOM 940 C C . GLY A 1 122 ? 16.829 -8.981 -7.138 1.00 97.19 122 GLY A C 1
ATOM 941 O O . GLY A 1 122 ? 16.557 -9.908 -7.906 1.00 97.19 122 GLY A O 1
ATOM 942 N N . ASP A 1 123 ? 17.088 -9.204 -5.847 1.00 96.62 123 ASP A N 1
ATOM 943 C CA . ASP A 1 123 ? 16.873 -10.523 -5.252 1.00 96.62 123 ASP A CA 1
ATOM 944 C C . ASP A 1 123 ? 15.389 -10.930 -5.310 1.00 96.62 123 ASP A C 1
ATOM 946 O O . ASP A 1 123 ? 14.495 -10.109 -5.526 1.00 96.62 123 ASP A O 1
ATOM 950 N N . VAL A 1 124 ? 15.123 -12.221 -5.100 1.00 93.94 1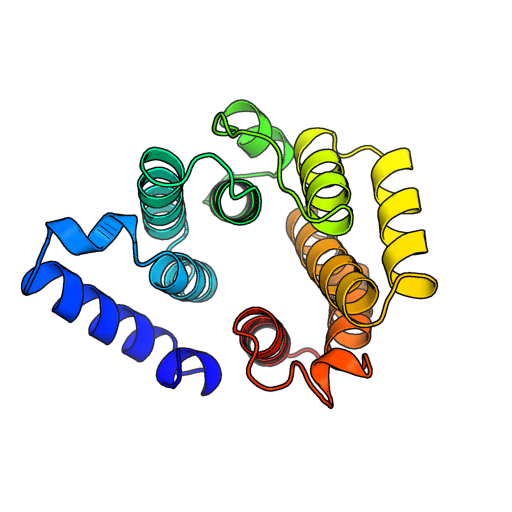24 VAL A N 1
ATOM 951 C CA . VAL A 1 124 ? 13.797 -12.825 -5.287 1.00 93.94 124 VAL A CA 1
ATOM 952 C C . VAL A 1 124 ? 12.689 -12.054 -4.556 1.00 93.94 124 VAL A C 1
ATOM 954 O O . VAL A 1 124 ? 11.631 -11.852 -5.150 1.00 93.94 124 VAL A O 1
ATOM 957 N N . GLY A 1 125 ? 12.933 -11.589 -3.326 1.00 94.50 125 GLY A N 1
ATOM 958 C CA . GLY A 1 125 ? 11.967 -10.794 -2.566 1.00 94.50 125 GLY A CA 1
ATOM 959 C C . GLY A 1 125 ? 11.888 -9.349 -3.055 1.00 94.50 125 GLY A C 1
ATOM 960 O O . GLY A 1 125 ? 10.793 -8.836 -3.279 1.00 94.50 125 GLY A O 1
ATOM 961 N N . SER A 1 126 ? 13.034 -8.705 -3.286 1.00 98.00 126 SER A N 1
ATOM 962 C CA . SER A 1 126 ? 13.075 -7.313 -3.755 1.00 98.00 126 SER A CA 1
ATOM 963 C C . SER A 1 126 ? 12.356 -7.103 -5.089 1.00 98.00 126 SER A C 1
ATOM 965 O O . SER A 1 126 ? 11.674 -6.092 -5.242 1.00 98.00 126 SER A O 1
ATOM 967 N N . ARG A 1 127 ? 12.425 -8.065 -6.022 1.00 98.56 127 ARG A N 1
ATOM 968 C CA . ARG A 1 127 ? 11.678 -7.992 -7.293 1.00 98.56 127 ARG A CA 1
ATOM 969 C C . ARG A 1 127 ? 10.171 -7.871 -7.070 1.00 98.56 127 ARG A C 1
ATOM 971 O O . ARG A 1 127 ? 9.520 -7.028 -7.680 1.00 98.56 127 ARG A O 1
ATOM 978 N N . PHE A 1 128 ? 9.628 -8.685 -6.160 1.00 98.62 128 PHE A N 1
ATOM 979 C CA . PHE A 1 128 ? 8.204 -8.673 -5.826 1.00 98.62 128 PHE A CA 1
ATOM 980 C C . PHE A 1 128 ? 7.777 -7.328 -5.231 1.00 98.62 128 PHE A C 1
ATOM 982 O O . PHE A 1 128 ? 6.848 -6.702 -5.738 1.00 98.62 128 PHE A O 1
ATOM 989 N N . TYR A 1 129 ? 8.473 -6.871 -4.185 1.00 98.62 129 TYR A N 1
ATOM 990 C CA . TYR A 1 129 ? 8.131 -5.620 -3.505 1.00 98.62 129 TYR A CA 1
ATOM 991 C C . TYR A 1 129 ? 8.275 -4.414 -4.442 1.00 98.62 129 TYR A C 1
ATOM 993 O O . TYR A 1 129 ? 7.397 -3.555 -4.472 1.00 98.62 129 TYR A O 1
ATOM 1001 N N . ALA A 1 130 ? 9.324 -4.364 -5.265 1.00 98.75 130 ALA A N 1
ATOM 1002 C CA . ALA A 1 130 ? 9.503 -3.280 -6.225 1.00 98.75 130 ALA A CA 1
ATOM 1003 C C . ALA A 1 130 ? 8.378 -3.229 -7.273 1.00 98.75 130 ALA A C 1
ATOM 1005 O O . ALA A 1 130 ? 7.801 -2.164 -7.491 1.00 98.75 130 ALA A O 1
ATOM 1006 N N . ALA A 1 131 ? 8.013 -4.368 -7.871 1.00 98.88 131 ALA A N 1
ATOM 1007 C CA . ALA A 1 131 ? 6.917 -4.434 -8.839 1.00 98.88 131 ALA A CA 1
ATOM 1008 C C . ALA A 1 131 ? 5.559 -4.076 -8.204 1.00 98.88 131 ALA A C 1
ATOM 1010 O O . ALA A 1 131 ? 4.797 -3.288 -8.768 1.00 98.88 131 ALA A O 1
ATOM 1011 N N . LEU A 1 132 ? 5.283 -4.584 -6.996 1.00 98.88 132 LEU A N 1
ATOM 1012 C CA . LEU A 1 132 ? 4.064 -4.271 -6.247 1.00 98.88 132 LEU A CA 1
ATOM 1013 C C . LEU A 1 132 ? 3.931 -2.763 -6.008 1.00 98.88 132 LEU A C 1
ATOM 1015 O O . LEU A 1 132 ? 2.887 -2.172 -6.281 1.00 98.88 132 LEU A O 1
ATOM 1019 N N . TYR A 1 133 ? 4.987 -2.127 -5.512 1.00 98.81 133 TYR A N 1
ATOM 1020 C CA . TYR A 1 133 ? 4.929 -0.713 -5.168 1.00 98.81 133 TYR A CA 1
ATOM 1021 C C . TYR A 1 133 ? 4.984 0.219 -6.378 1.00 98.81 133 TYR A C 1
ATOM 1023 O O . TYR A 1 133 ? 4.370 1.283 -6.325 1.00 98.81 133 TYR A O 1
ATOM 1031 N N . LEU A 1 134 ? 5.614 -0.183 -7.487 1.00 98.81 134 LEU A N 1
ATOM 1032 C CA . LEU A 1 134 ? 5.468 0.526 -8.764 1.00 98.81 134 LEU A CA 1
ATOM 1033 C C . LEU A 1 134 ? 4.020 0.508 -9.248 1.00 98.81 134 LEU A C 1
ATOM 1035 O O . LEU A 1 134 ? 3.516 1.528 -9.708 1.00 98.81 134 LEU A O 1
ATOM 1039 N N . SER A 1 135 ? 3.328 -0.624 -9.103 1.00 98.81 135 SER A N 1
ATOM 1040 C CA . SER A 1 135 ? 1.909 -0.709 -9.446 1.00 98.81 135 SER A CA 1
ATOM 1041 C C . SER A 1 135 ? 1.065 0.280 -8.644 1.00 98.81 135 SER A C 1
ATOM 1043 O O . SER A 1 135 ? 0.353 1.098 -9.226 1.00 98.81 135 SER A O 1
ATOM 1045 N N . LEU A 1 136 ? 1.203 0.261 -7.314 1.00 98.69 136 LEU A N 1
ATOM 1046 C CA . LEU A 1 136 ? 0.479 1.166 -6.416 1.00 98.69 136 LEU A CA 1
ATOM 1047 C C . LEU A 1 136 ? 0.833 2.639 -6.676 1.00 98.69 136 LEU A C 1
ATOM 1049 O O . LEU A 1 136 ? -0.034 3.511 -6.586 1.00 98.69 136 LEU A O 1
ATOM 1053 N N . TYR A 1 137 ? 2.090 2.923 -7.027 1.00 98.69 137 TYR A N 1
ATOM 1054 C CA . TYR A 1 137 ? 2.534 4.259 -7.410 1.00 98.69 137 TYR A CA 1
ATOM 1055 C C . TYR A 1 137 ? 1.815 4.736 -8.678 1.00 98.69 137 TYR A C 1
ATOM 1057 O O . TYR A 1 137 ? 1.143 5.765 -8.635 1.00 98.69 137 TYR A O 1
ATOM 1065 N N . HIS A 1 138 ? 1.859 3.967 -9.770 1.00 98.50 138 HIS A N 1
ATOM 1066 C CA . HIS A 1 138 ? 1.166 4.313 -11.015 1.00 98.50 138 HIS A CA 1
ATOM 1067 C C . HIS A 1 138 ? -0.353 4.419 -10.830 1.00 98.50 138 HIS A C 1
ATOM 1069 O O . HIS A 1 138 ? -0.972 5.349 -11.349 1.00 98.50 138 HIS A O 1
ATOM 1075 N N . GLU A 1 139 ? -0.953 3.541 -10.019 1.00 97.38 139 GLU A N 1
ATOM 1076 C CA . GLU A 1 139 ? -2.378 3.613 -9.689 1.00 97.38 139 GLU A CA 1
ATOM 1077 C C . GLU A 1 139 ? -2.717 4.946 -9.005 1.00 97.38 139 GLU A C 1
ATOM 1079 O O . GLU A 1 139 ? -3.712 5.585 -9.352 1.00 97.38 139 GLU A O 1
ATOM 1084 N N . SER A 1 140 ? -1.869 5.405 -8.077 1.00 96.62 140 SER A N 1
ATOM 1085 C CA . SER A 1 140 ? -2.047 6.684 -7.375 1.00 96.62 140 SER A CA 1
ATOM 1086 C C . SER A 1 140 ? -1.888 7.916 -8.276 1.00 96.62 140 SER A C 1
ATOM 1088 O O . SER A 1 140 ? -2.392 8.988 -7.939 1.00 96.62 140 SER A O 1
ATOM 1090 N N . LEU A 1 141 ? -1.226 7.760 -9.428 1.00 96.00 141 LEU A N 1
ATOM 1091 C CA . LEU A 1 141 ? -1.114 8.777 -10.475 1.00 96.00 141 LEU A CA 1
ATOM 1092 C C . LEU A 1 141 ? -2.251 8.700 -11.507 1.00 96.00 141 LEU A C 1
ATOM 1094 O O . LEU A 1 141 ? -2.345 9.560 -12.379 1.00 96.00 141 LEU A O 1
ATOM 1098 N N . GLY A 1 142 ? -3.121 7.690 -11.417 1.00 95.56 142 GLY A N 1
ATOM 1099 C CA . GLY A 1 142 ? -4.212 7.467 -12.365 1.00 95.56 142 GLY A CA 1
ATOM 1100 C C . GLY A 1 142 ? -3.822 6.673 -13.616 1.00 95.56 142 GLY A C 1
ATOM 1101 O O . GLY A 1 142 ? -4.682 6.450 -14.468 1.00 95.56 142 GLY A O 1
ATOM 1102 N N . ASP A 1 143 ? -2.581 6.192 -13.725 1.00 97.19 143 ASP A N 1
ATOM 1103 C CA . ASP A 1 143 ? -2.133 5.353 -14.841 1.00 97.19 143 ASP A CA 1
ATOM 1104 C C . ASP A 1 143 ? -2.486 3.879 -14.588 1.00 97.19 143 ASP A C 1
ATOM 1106 O O . ASP A 1 143 ? -1.693 3.083 -14.081 1.00 97.19 143 ASP A O 1
ATOM 1110 N N . GLN A 1 144 ? -3.725 3.518 -14.930 1.00 96.94 144 GLN A N 1
ATOM 1111 C CA . GLN A 1 144 ? -4.252 2.166 -14.725 1.00 96.94 144 GLN A CA 1
ATOM 1112 C C . GLN A 1 144 ? -3.516 1.104 -15.550 1.00 96.94 144 GLN A C 1
ATOM 1114 O O . GLN A 1 144 ? -3.372 -0.025 -15.089 1.00 96.94 144 GLN A O 1
ATOM 1119 N N . ALA A 1 145 ? -3.040 1.450 -16.749 1.00 97.81 145 ALA A N 1
ATOM 1120 C CA . ALA A 1 145 ? -2.377 0.493 -17.630 1.00 97.81 145 ALA A CA 1
ATOM 1121 C C . ALA A 1 145 ? -0.991 0.118 -17.088 1.00 97.81 145 ALA A C 1
ATOM 1123 O O . ALA A 1 145 ? -0.655 -1.066 -17.009 1.00 97.81 145 ALA A O 1
ATOM 1124 N N . ALA A 1 146 ? -0.208 1.114 -16.657 1.00 98.06 146 ALA A N 1
ATOM 1125 C CA . ALA A 1 146 ? 1.073 0.863 -16.007 1.00 98.06 146 ALA A CA 1
ATOM 1126 C C . ALA A 1 146 ? 0.887 0.142 -14.664 1.00 98.06 146 ALA A C 1
ATOM 1128 O O . ALA A 1 146 ? 1.622 -0.803 -14.367 1.00 98.06 146 ALA A O 1
ATOM 1129 N N . ALA A 1 147 ? -0.127 0.528 -13.883 1.00 98.56 147 ALA A N 1
ATOM 1130 C CA . ALA A 1 147 ? -0.445 -0.130 -12.622 1.00 98.56 147 ALA A CA 1
ATOM 1131 C C . ALA A 1 147 ? -0.756 -1.621 -12.813 1.00 98.56 147 ALA A C 1
ATOM 1133 O O . ALA A 1 147 ? -0.163 -2.464 -12.136 1.00 98.56 147 ALA A O 1
ATOM 1134 N N . GLU A 1 148 ? -1.618 -1.960 -13.771 1.00 98.62 148 GLU A N 1
ATOM 1135 C CA . GLU A 1 148 ? -1.967 -3.346 -14.070 1.00 98.62 148 GLU A CA 1
ATOM 1136 C C . GLU A 1 148 ? -0.736 -4.156 -14.499 1.00 98.62 148 GLU A C 1
ATOM 1138 O O . GLU A 1 148 ? -0.486 -5.235 -13.957 1.00 98.62 148 GLU A O 1
ATOM 1143 N N . ALA A 1 149 ? 0.067 -3.629 -15.428 1.00 98.50 149 ALA A N 1
ATOM 1144 C CA . ALA A 1 149 ? 1.265 -4.308 -15.919 1.00 98.50 149 ALA A CA 1
ATOM 1145 C C . ALA A 1 149 ? 2.245 -4.647 -14.782 1.00 98.50 149 ALA A C 1
ATOM 1147 O O . ALA A 1 149 ? 2.748 -5.769 -14.701 1.00 98.50 149 ALA A O 1
ATOM 1148 N N . ARG A 1 150 ? 2.464 -3.705 -13.859 1.00 98.62 150 ARG A N 1
ATOM 1149 C CA . ARG A 1 150 ? 3.340 -3.896 -12.695 1.00 98.62 150 ARG A CA 1
ATOM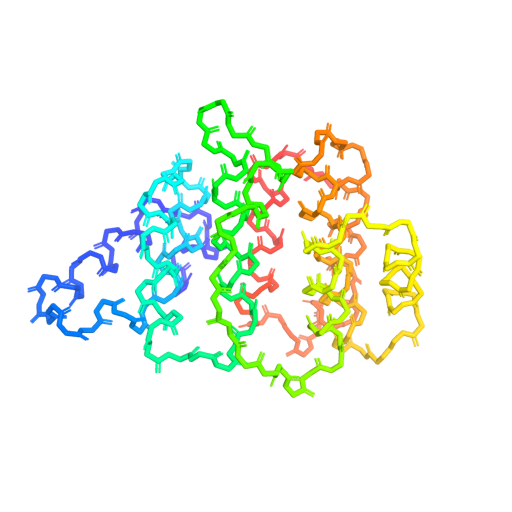 1150 C C . ARG A 1 150 ? 2.754 -4.838 -11.646 1.00 98.62 150 ARG A C 1
ATOM 1152 O O . ARG A 1 150 ? 3.493 -5.616 -11.048 1.00 98.62 150 ARG A O 1
ATOM 1159 N N . MET A 1 151 ? 1.436 -4.823 -11.438 1.00 98.75 151 MET A N 1
ATOM 1160 C CA . MET A 1 151 ? 0.797 -5.753 -10.499 1.00 98.75 151 MET A CA 1
ATOM 1161 C C . MET A 1 151 ? 0.908 -7.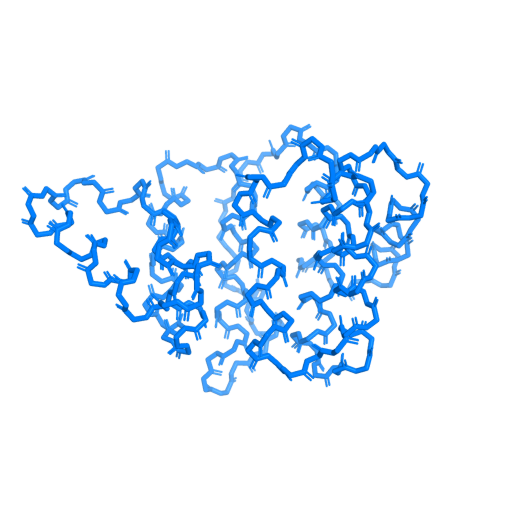192 -11.001 1.00 98.75 151 MET A C 1
ATOM 1163 O O 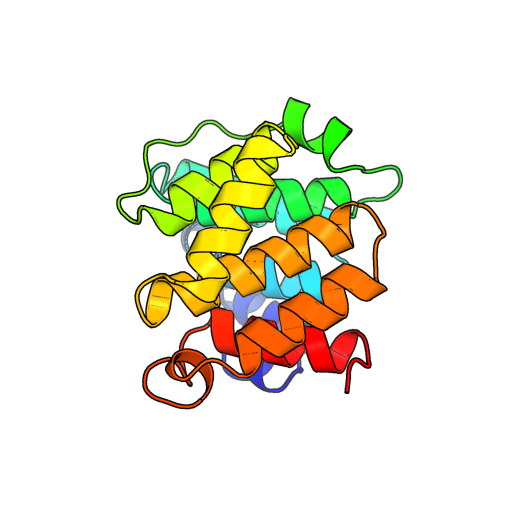. MET A 1 151 ? 1.203 -8.097 -10.222 1.00 98.75 151 MET A O 1
ATOM 1167 N N . ARG A 1 152 ? 0.726 -7.392 -12.312 1.00 98.31 152 ARG A N 1
ATOM 1168 C CA . ARG A 1 152 ? 0.929 -8.682 -12.985 1.00 98.31 152 ARG A CA 1
ATOM 1169 C C . ARG A 1 152 ? 2.361 -9.174 -12.823 1.00 98.31 152 ARG A C 1
ATOM 1171 O O . ARG A 1 152 ? 2.565 -10.305 -12.398 1.00 98.31 152 ARG A O 1
ATOM 1178 N N . GLU A 1 153 ? 3.336 -8.302 -13.081 1.00 98.31 153 GLU A N 1
ATOM 1179 C CA . GLU A 1 153 ? 4.756 -8.584 -12.841 1.00 98.31 153 GLU A CA 1
ATOM 1180 C C . GLU A 1 153 ? 4.989 -9.056 -11.395 1.00 98.31 153 GLU A C 1
ATOM 1182 O O . GLU A 1 153 ? 5.613 -10.095 -11.183 1.00 98.31 153 GLU A O 1
ATOM 1187 N N . ALA A 1 154 ? 4.416 -8.360 -10.405 1.00 98.56 154 ALA A N 1
ATOM 1188 C CA . ALA A 1 154 ? 4.549 -8.715 -8.994 1.00 98.56 154 ALA A CA 1
ATOM 1189 C C . ALA A 1 154 ? 3.991 -10.116 -8.683 1.00 98.56 154 ALA A C 1
ATOM 1191 O O . ALA A 1 154 ? 4.706 -10.960 -8.130 1.00 98.56 154 ALA A O 1
ATOM 1192 N N . VAL A 1 155 ? 2.735 -10.402 -9.054 1.00 98.06 155 VAL A N 1
ATOM 1193 C CA . VAL A 1 155 ? 2.102 -11.706 -8.761 1.00 98.06 155 VAL A CA 1
ATOM 1194 C C . VAL A 1 155 ? 2.748 -12.872 -9.515 1.00 98.06 155 VAL A C 1
ATOM 1196 O O . VAL A 1 155 ? 2.632 -14.019 -9.072 1.00 98.06 155 VAL A O 1
ATOM 1199 N N . ASP A 1 156 ? 3.465 -12.585 -10.604 1.00 97.19 156 ASP A N 1
ATOM 1200 C CA . ASP A 1 156 ? 4.140 -13.578 -11.436 1.00 97.19 156 ASP A CA 1
ATOM 1201 C C . ASP A 1 156 ? 5.570 -13.914 -11.000 1.00 97.19 156 ASP A C 1
ATOM 1203 O O . ASP A 1 156 ? 6.142 -14.897 -11.483 1.00 97.19 156 ASP A O 1
ATOM 1207 N N . THR A 1 157 ? 6.135 -13.162 -10.051 1.00 98.12 157 THR A N 1
ATOM 1208 C CA . THR A 1 157 ? 7.468 -13.443 -9.502 1.00 98.12 157 THR A CA 1
ATOM 1209 C C . THR A 1 157 ? 7.559 -14.824 -8.837 1.00 98.12 157 THR A C 1
ATOM 1211 O O . T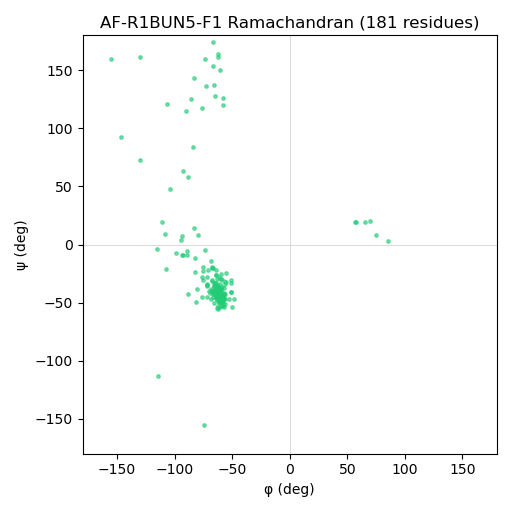HR A 1 157 ? 6.612 -15.318 -8.216 1.00 98.12 157 THR A O 1
ATOM 1214 N N . ASP A 1 158 ? 8.755 -15.429 -8.869 1.00 97.00 158 ASP A N 1
ATOM 1215 C CA . ASP A 1 158 ? 9.026 -16.702 -8.175 1.00 97.00 158 ASP A CA 1
ATOM 1216 C C . ASP A 1 158 ? 8.741 -16.618 -6.669 1.00 97.00 158 ASP A C 1
ATOM 1218 O O . ASP A 1 158 ? 8.332 -17.600 -6.049 1.00 97.00 158 ASP A O 1
ATOM 1222 N N . TYR A 1 159 ? 8.931 -15.436 -6.072 1.00 97.88 159 TYR A N 1
ATOM 1223 C CA . TYR A 1 159 ? 8.597 -15.184 -4.675 1.00 97.88 159 TYR A CA 1
ATOM 1224 C C . TYR A 1 159 ? 7.099 -15.349 -4.431 1.00 97.88 159 TYR A C 1
ATOM 1226 O O . TYR A 1 159 ? 6.701 -16.172 -3.605 1.00 97.88 159 TYR A O 1
ATOM 1234 N N . ALA A 1 160 ? 6.270 -14.626 -5.189 1.00 97.56 160 ALA A N 1
ATOM 1235 C CA . ALA A 1 160 ? 4.819 -14.646 -5.041 1.00 97.56 160 ALA A CA 1
ATOM 1236 C C . ALA A 1 160 ? 4.213 -16.026 -5.342 1.00 97.56 160 ALA A C 1
ATOM 1238 O O . ALA A 1 160 ? 3.248 -16.443 -4.690 1.00 97.56 160 ALA A O 1
ATOM 1239 N N . ARG A 1 161 ? 4.783 -16.759 -6.307 1.00 96.56 161 ARG A N 1
ATOM 1240 C CA . ARG A 1 161 ? 4.339 -18.111 -6.687 1.00 96.56 161 ARG A CA 1
ATOM 1241 C C . ARG A 1 161 ? 4.891 -19.215 -5.778 1.00 96.56 161 ARG A C 1
ATOM 1243 O O . ARG A 1 161 ? 4.281 -20.278 -5.679 1.00 96.56 161 ARG A O 1
ATOM 1250 N N . GLY A 1 162 ? 6.016 -18.968 -5.111 1.00 95.88 162 GLY A N 1
ATOM 1251 C CA . GLY A 1 162 ? 6.735 -19.936 -4.289 1.00 95.88 162 GLY A CA 1
ATOM 1252 C C . GLY A 1 162 ? 6.751 -19.566 -2.807 1.00 95.88 162 GLY A C 1
ATOM 1253 O O . GLY A 1 162 ? 5.727 -19.613 -2.122 1.00 95.88 162 GLY A O 1
ATOM 1254 N N . GLY A 1 163 ? 7.944 -19.249 -2.296 1.00 92.62 163 GLY A N 1
ATOM 1255 C CA . GLY A 1 163 ? 8.208 -19.092 -0.859 1.00 92.62 163 GLY A CA 1
ATOM 1256 C C . GLY A 1 163 ? 7.456 -17.946 -0.173 1.00 92.62 163 GLY A C 1
ATOM 1257 O O . GLY A 1 163 ? 7.243 -18.007 1.032 1.00 92.62 163 GLY A O 1
ATOM 1258 N N . GLY A 1 164 ? 7.013 -16.938 -0.925 1.00 94.31 164 GLY A N 1
ATOM 1259 C CA . GLY A 1 164 ? 6.240 -15.792 -0.441 1.00 94.31 164 GLY A CA 1
ATOM 1260 C C . GLY A 1 164 ? 4.726 -15.964 -0.554 1.00 94.31 164 GLY A C 1
ATOM 1261 O O . GLY A 1 164 ? 3.987 -15.022 -0.305 1.00 94.31 164 GLY A O 1
ATOM 1262 N N . ARG A 1 165 ? 4.206 -17.141 -0.927 1.00 92.56 165 ARG A N 1
ATOM 1263 C CA . ARG A 1 165 ? 2.767 -17.327 -1.214 1.00 92.56 165 ARG A CA 1
ATOM 1264 C C . ARG A 1 165 ? 1.806 -16.927 -0.085 1.00 92.56 165 ARG A C 1
ATOM 1266 O O . ARG A 1 165 ? 0.635 -16.693 -0.388 1.00 92.56 165 ARG A O 1
ATOM 1273 N N . SER A 1 166 ? 2.284 -16.939 1.161 1.00 92.19 166 SER A N 1
ATOM 1274 C CA . SER A 1 166 ? 1.567 -16.568 2.389 1.00 92.19 166 SER A CA 1
ATOM 1275 C C . SER A 1 166 ? 2.044 -15.238 2.984 1.00 92.19 166 SER A C 1
ATOM 1277 O O . SER A 1 166 ? 1.696 -14.924 4.119 1.00 92.19 166 SER A O 1
ATOM 1279 N N . ASP A 1 167 ? 2.887 -14.491 2.267 1.00 96.25 167 ASP A N 1
ATOM 1280 C CA . ASP A 1 167 ? 3.214 -13.109 2.608 1.00 96.25 167 ASP A CA 1
ATOM 1281 C C . ASP A 1 167 ? 1.927 -12.264 2.469 1.00 96.25 167 ASP A C 1
ATOM 1283 O O . ASP A 1 167 ? 1.278 -12.323 1.415 1.00 96.25 167 ASP A O 1
ATOM 1287 N N . PRO A 1 168 ? 1.536 -11.484 3.495 1.00 96.06 168 PRO A N 1
ATOM 1288 C CA . PRO A 1 168 ? 0.381 -10.590 3.426 1.00 96.06 168 PRO A CA 1
ATOM 1289 C C . PRO A 1 168 ? 0.373 -9.666 2.202 1.00 96.06 168 PRO A C 1
ATOM 1291 O O . PRO A 1 168 ? -0.693 -9.375 1.663 1.00 96.06 168 PRO A O 1
ATOM 1294 N N . MET A 1 169 ? 1.541 -9.233 1.729 1.00 97.88 169 MET A N 1
ATOM 1295 C CA . MET A 1 169 ? 1.665 -8.353 0.570 1.00 97.88 169 MET A CA 1
ATOM 1296 C C . MET A 1 169 ? 1.430 -9.101 -0.743 1.00 97.88 169 MET A C 1
ATOM 1298 O O . MET A 1 169 ? 0.863 -8.544 -1.683 1.00 97.88 169 MET A O 1
ATOM 1302 N N . VAL A 1 170 ? 1.760 -10.394 -0.804 1.00 98.38 170 VAL A N 1
ATOM 1303 C CA . VAL A 1 170 ? 1.386 -11.262 -1.933 1.00 98.38 170 VAL A CA 1
ATOM 1304 C C . VAL A 1 170 ? -0.123 -11.523 -1.934 1.00 98.38 170 VAL A C 1
ATOM 1306 O O . VAL A 1 170 ? -0.754 -11.509 -2.993 1.00 98.38 170 VAL A O 1
ATOM 1309 N N . GLU A 1 171 ? -0.733 -11.734 -0.763 1.00 97.62 171 GLU A N 1
ATOM 1310 C CA . GLU A 1 171 ? -2.196 -11.823 -0.638 1.00 97.62 171 GLU A CA 1
ATOM 1311 C C . GLU A 1 171 ? -2.869 -10.522 -1.097 1.00 97.62 171 GLU A C 1
ATOM 1313 O O . GLU A 1 171 ? -3.836 -10.562 -1.858 1.00 97.62 171 GLU A O 1
ATOM 1318 N N . LEU A 1 172 ? -2.312 -9.374 -0.705 1.00 98.38 172 LEU A N 1
ATOM 1319 C CA . LEU A 1 172 ? -2.756 -8.053 -1.133 1.00 98.38 172 LEU A CA 1
ATOM 1320 C C . LEU A 1 172 ? -2.683 -7.868 -2.642 1.00 98.38 172 LEU A C 1
ATOM 1322 O O . LEU A 1 172 ? -3.675 -7.448 -3.231 1.00 98.38 172 LEU A O 1
ATOM 1326 N N . ALA A 1 173 ? -1.567 -8.228 -3.275 1.00 98.38 173 ALA A N 1
ATOM 1327 C CA . ALA A 1 173 ? -1.411 -8.126 -4.723 1.00 98.38 173 ALA A CA 1
ATOM 1328 C C . ALA A 1 173 ? -2.507 -8.915 -5.469 1.00 98.38 173 ALA A C 1
ATOM 1330 O O . ALA A 1 173 ? -3.124 -8.422 -6.414 1.00 98.38 173 ALA A O 1
ATOM 1331 N N . ARG A 1 174 ? -2.837 -10.122 -4.988 1.00 97.88 174 ARG A N 1
ATOM 1332 C CA . ARG A 1 174 ? -3.917 -10.950 -5.556 1.00 97.88 174 ARG A CA 1
ATOM 1333 C C . ARG A 1 174 ? -5.304 -10.345 -5.335 1.00 97.88 174 ARG A C 1
ATOM 1335 O O . ARG A 1 174 ? -6.142 -10.404 -6.233 1.00 97.88 174 ARG A O 1
ATOM 1342 N N . VAL A 1 175 ? -5.561 -9.773 -4.158 1.00 98.06 175 VAL A N 1
ATOM 1343 C CA . VAL A 1 175 ? -6.816 -9.058 -3.874 1.00 98.06 175 VAL A CA 1
ATOM 1344 C C . VAL A 1 175 ? -6.932 -7.815 -4.758 1.00 98.06 175 VAL A C 1
ATOM 1346 O O . VAL A 1 175 ? -8.008 -7.559 -5.295 1.00 98.06 175 VAL A O 1
ATOM 1349 N N . ALA A 1 176 ? -5.834 -7.083 -4.969 1.00 98.00 176 ALA A N 1
ATOM 1350 C CA . ALA A 1 176 ? -5.778 -5.927 -5.857 1.00 98.00 176 ALA A CA 1
ATOM 1351 C C . ALA A 1 176 ? -6.202 -6.303 -7.279 1.00 98.00 176 ALA A C 1
ATOM 1353 O O . ALA A 1 176 ? -7.164 -5.733 -7.790 1.00 98.00 176 ALA A O 1
ATOM 1354 N N . MET A 1 177 ? -5.564 -7.328 -7.857 1.00 97.88 177 MET A N 1
ATOM 1355 C CA . MET A 1 177 ? -5.908 -7.873 -9.175 1.00 97.88 177 MET A CA 1
ATOM 1356 C C . MET A 1 177 ? -7.412 -8.166 -9.292 1.00 97.88 177 MET A C 1
ATOM 1358 O O . MET A 1 177 ? -8.090 -7.629 -10.167 1.00 97.88 177 MET A O 1
ATOM 1362 N N . GLN A 1 178 ? -7.966 -8.937 -8.348 1.00 97.25 178 GLN A N 1
ATOM 1363 C CA . GLN A 1 178 ? -9.385 -9.313 -8.359 1.00 97.25 178 GLN A CA 1
ATOM 1364 C C . GLN A 1 178 ? -10.320 -8.106 -8.250 1.00 97.25 178 GLN A C 1
ATOM 1366 O O . GLN A 1 178 ? -11.306 -8.014 -8.977 1.00 97.25 178 GLN A O 1
ATOM 1371 N N . ARG A 1 179 ? -10.036 -7.173 -7.334 1.00 96.31 179 ARG A N 1
ATOM 1372 C CA . ARG A 1 179 ? -10.907 -6.016 -7.083 1.00 96.31 179 ARG A CA 1
ATOM 1373 C C . ARG A 1 179 ? -10.815 -4.939 -8.156 1.00 96.31 179 ARG A C 1
ATOM 1375 O O . ARG A 1 179 ? -11.716 -4.108 -8.231 1.00 96.31 179 ARG A O 1
ATOM 1382 N N . ARG A 1 180 ? -9.746 -4.934 -8.952 1.00 95.81 180 ARG A N 1
ATOM 1383 C CA . ARG A 1 180 ? -9.589 -4.060 -10.121 1.00 95.81 180 ARG A CA 1
ATOM 1384 C C . ARG A 1 180 ? -10.048 -4.712 -11.423 1.00 95.81 180 ARG A C 1
ATOM 1386 O O . ARG A 1 180 ? -10.181 -4.017 -12.422 1.00 95.81 180 ARG A O 1
ATOM 1393 N N . GLY A 1 181 ? -10.344 -6.013 -11.407 1.00 96.44 181 GLY A N 1
ATOM 1394 C CA . GLY A 1 181 ? -10.714 -6.760 -12.610 1.00 96.44 181 GLY A CA 1
ATOM 1395 C C . GLY A 1 181 ? -9.545 -6.961 -13.575 1.00 96.44 181 GLY A C 1
ATOM 1396 O O . GLY A 1 181 ? -9.771 -7.214 -14.756 1.00 96.44 181 GLY A O 1
ATOM 1397 N N . TRP A 1 182 ? -8.313 -6.843 -13.081 1.00 95.38 182 TRP A N 1
ATOM 1398 C CA . TRP A 1 182 ? -7.107 -7.151 -13.839 1.00 95.38 182 TRP A CA 1
ATOM 1399 C C . TRP A 1 182 ? -6.990 -8.678 -13.980 1.00 95.38 182 TRP A C 1
ATOM 1401 O O . TRP A 1 182 ? -7.281 -9.409 -13.029 1.00 95.38 182 TRP A O 1
ATOM 1411 N N . GLN A 1 183 ? -6.643 -9.154 -15.182 1.00 75.44 183 GLN A N 1
ATOM 1412 C CA . GLN A 1 183 ? -6.704 -10.578 -15.574 1.00 75.44 183 GLN A CA 1
ATOM 1413 C C . GLN A 1 183 ? -5.347 -11.261 -15.685 1.00 75.44 183 GLN A C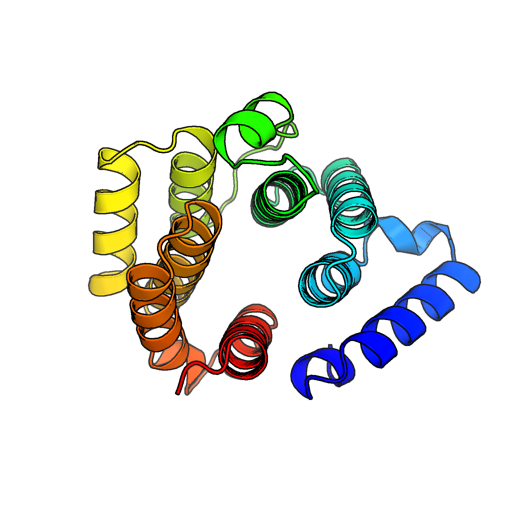 1
ATOM 1415 O O . GLN A 1 183 ? -4.896 -11.415 -16.838 1.00 75.44 183 GLN A O 1
#

Solvent-accessible surface area (backbone atoms only — not comparable to full-atom values): 9394 Å² total; per-residue (Å²): 106,72,44,37,58,69,64,35,34,72,58,33,37,54,55,48,52,52,50,28,73,77,36,63,87,49,47,40,79,43,50,69,44,20,56,29,25,46,78,66,70,37,18,68,63,13,23,54,35,19,53,43,21,37,75,78,44,36,44,53,50,64,43,49,50,50,24,33,52,17,42,21,68,33,92,93,40,30,46,77,61,21,46,80,67,60,71,85,59,61,74,45,87,51,68,58,56,44,44,51,46,48,23,66,65,67,70,41,70,66,40,49,53,51,35,54,46,32,32,75,71,41,56,65,63,40,17,30,55,29,18,40,51,50,9,56,50,30,44,59,73,66,39,56,68,61,11,50,56,24,38,52,53,14,60,67,30,69,27,36,72,48,90,31,53,83,37,70,67,43,32,45,51,56,35,50,34,62,78,71,67,55,131

Secondary structure (DSSP, 8-state):
-HHHHTT-HHHHHHHHHHHHHH-GGGGGG-HHHHHHHHHTT-HHHHHHHHHHHHHH-TT-HHHHHHHHHHHHHSTT--HHHHHTTPPP----SSHHHHHHHHHHHH--HHHHHHHHHHHHHS-HHHHHHHHHHHHHHHHHTT-HHHHHHHHHHHHHSHHHHTTTTT-HHHHHHHHHHHHHT--

Sequence (183 aa):
MAAFAANRVGESIALYDKMIEANPASKPYLWQRGLSLYYADRFADGAEQFAADVAVNPNDTEEQIWHLLCLARQQGGSLEAARKSALKVGTDRRPVMRAVQQLFLSGGEAEERELAAIARDGDVGSRFYAALYLSLYHESLGDQAAAEARMREAVDTDYARGGGRSDPMVELARVAMQRRGWQ

InterPro domains:
  IPR011990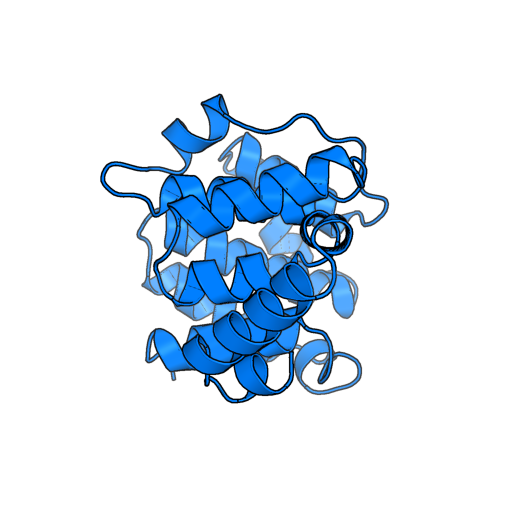 Tetratricopeptide-like helical domain superfamily [G3DSA:1.25.40.10] (1-167)
  IPR011990 Tetratricopeptide-like helical domain superfamily [SSF48452] (5-158)

Nearest PDB structures (foldseek):
  8xup-assembly1_B  TM=7.253E-01  e=6.106E-04  Escherichia coli K-12
  8sxg-assembly1_C  TM=5.168E-01  e=6.641E-01  Pseudomonas aeruginosa
  5n3u-assembly1_A-2  TM=4.453E-01  e=4.233E+00  Nostoc sp. PCC 7120 = FACHB-418

Organism: Emiliania huxleyi (NCBI:txid2903)

Foldseek 3Di:
DVCVLVLVLVVVLVVVVVVCVVPVVCQLVPLVNLLSCVLVLVLVVSLVSLVSVCVVAQAQCVSLLSNLLSQLSPDVHALVNSLVVRDHGHHHPDPLSNLLSCCSNPVDPVSLVVLVCQLPPNPQVSVLSSLQSQLSVCVRVVNNVSNLVSLCSNCPGCCCVPVVVVPVSSSSSVSVCVSVVRD

Mean predicted aligned error: 2.59 Å